Protein AF-A0A7X1LKX5-F1 (afdb_monomer_lite)

Sequence (195 aa):
MRNLFFDNVPLLGLILGLLFGLALYYAGATNRVVISKMLKLQDLTLMKIIVFAIGFSMSLLYLSVALNIIPLDHFSIKPMNFGVILGSAILALGFGMIGLCPGTAVASFGAGYLKSIYVILGGLIGAFLFTLAYPVLNSIGLFKNVIGGKTTLLFLSEKYNFLFHGTPWIGVFIGIVLIAISLAIPYSLSRDEKK

Foldseek 3Di:
DPVVVVVPVVVVVVVVLVVVLVVCVVLVLLDLVQLLCCLVLFFCSSVLVVLLVVLVVLLVVLVCLVVVVDPCVPDDQAWDFLCVVVVVVVQVVVCNVRVDHLSSLVSNVVVVNVVSVVVNVVVVVVVVVCVVCVVVCVVVVRRVRPPQTREDADDRDPPHDYPDPDDSVVSNVVSVVSNVVSVVDDRGDDPDDPD

pLDDT: mean 75.76, std 15.43, range [35.97, 93.56]

Secondary structure (DSSP, 8-state):
--HHHHTTHHHHHHHHHHHHHHHHHHTTTT-HHHHHHHHTTS--HHHHHHHHHHHHHHHHHHHHHHTT-S-GGG--PPP-BHHHHHHHHHHHHHHHHHS--HHHHHHHHHTT-GGGHHHHHHHHHHHHHHHHHHHHHHHTTTTSBSS-SS-BSS-S-TTS-BS----HHHHHHHHHHHHHHHHHS-S--------

Radius of gyration: 19.72 Å; chains: 1; bounding box: 48×42×52 Å

Structure (mmCIF, N/CA/C/O backbone):
data_AF-A0A7X1LKX5-F1
#
_entry.id   AF-A0A7X1LKX5-F1
#
loop_
_atom_site.group_PDB
_atom_site.id
_atom_site.type_symbol
_atom_site.label_atom_id
_atom_site.label_alt_id
_atom_site.label_comp_id
_atom_site.label_asym_id
_atom_site.label_entity_id
_atom_site.label_seq_id
_atom_site.pdbx_PDB_ins_code
_atom_site.Cartn_x
_atom_site.Cartn_y
_atom_site.Cartn_z
_atom_site.occupancy
_atom_site.B_iso_or_equiv
_atom_site.auth_seq_id
_atom_site.auth_comp_id
_atom_site.auth_asym_id
_atom_site.auth_atom_id
_atom_site.pdbx_PDB_model_num
ATOM 1 N N . MET A 1 1 ? -2.524 24.398 -24.347 1.00 46.94 1 MET A N 1
ATOM 2 C CA . MET A 1 1 ? -3.215 24.063 -23.079 1.00 46.94 1 MET A CA 1
ATOM 3 C C . MET A 1 1 ? -2.771 22.747 -22.422 1.00 46.94 1 MET A C 1
ATOM 5 O O . MET A 1 1 ? -3.146 22.529 -21.284 1.00 46.94 1 MET A O 1
ATOM 9 N N . ARG A 1 2 ? -1.968 21.882 -23.071 1.00 52.59 2 ARG A N 1
ATOM 10 C CA . ARG A 1 2 ? -1.501 20.608 -22.484 1.00 52.59 2 ARG A CA 1
ATOM 11 C C . ARG A 1 2 ? -0.215 20.734 -21.646 1.00 52.59 2 ARG A C 1
ATOM 13 O O . ARG A 1 2 ? -0.005 19.915 -20.774 1.00 52.59 2 ARG A O 1
ATOM 20 N N . ASN A 1 3 ? 0.593 21.777 -21.855 1.00 48.81 3 ASN A N 1
ATOM 21 C CA . ASN A 1 3 ? 1.934 21.875 -21.255 1.00 48.81 3 ASN A CA 1
ATOM 22 C C . ASN A 1 3 ? 1.934 22.412 -19.806 1.00 48.81 3 ASN A C 1
ATOM 24 O O . ASN A 1 3 ? 2.622 21.855 -18.966 1.00 48.81 3 ASN A O 1
ATOM 28 N N . LEU A 1 4 ? 1.042 23.349 -19.451 1.00 55.91 4 LEU A N 1
ATOM 29 C CA . LEU A 1 4 ? 0.974 23.931 -18.094 1.00 55.91 4 LEU A CA 1
ATOM 30 C C . LEU A 1 4 ? 0.641 22.927 -16.968 1.00 55.91 4 LEU A C 1
ATOM 32 O O . LEU A 1 4 ? 0.994 23.154 -15.812 1.00 55.91 4 LEU A O 1
ATOM 36 N N . PHE A 1 5 ? -0.043 21.821 -17.287 1.00 57.22 5 PHE A N 1
ATOM 37 C CA . PHE A 1 5 ? -0.402 20.783 -16.312 1.00 57.22 5 PHE A CA 1
ATOM 38 C C . PHE A 1 5 ? 0.754 19.811 -16.034 1.00 57.22 5 PHE A C 1
ATOM 40 O O . PHE A 1 5 ? 0.881 19.309 -14.920 1.00 57.22 5 PHE A O 1
ATOM 47 N N . PHE A 1 6 ? 1.619 19.573 -17.026 1.00 58.31 6 PHE A N 1
ATOM 48 C CA . PHE A 1 6 ? 2.785 18.699 -16.876 1.00 58.31 6 PHE A CA 1
ATOM 49 C C . PHE A 1 6 ? 4.003 19.430 -16.309 1.00 58.31 6 PHE A C 1
ATOM 51 O O . PHE A 1 6 ? 4.834 18.779 -15.689 1.00 58.31 6 PHE A O 1
ATOM 58 N N . ASP A 1 7 ? 4.082 20.758 -16.421 1.00 61.91 7 ASP A N 1
ATOM 59 C CA . ASP A 1 7 ? 5.192 21.538 -15.851 1.00 61.91 7 ASP A CA 1
ATOM 60 C C . ASP A 1 7 ? 5.182 21.546 -14.303 1.00 61.91 7 ASP A C 1
ATOM 62 O O . ASP A 1 7 ? 6.207 21.778 -13.667 1.00 61.91 7 ASP A O 1
ATOM 66 N N . ASN A 1 8 ? 4.043 21.210 -13.677 1.00 64.94 8 ASN A N 1
ATOM 67 C CA . ASN A 1 8 ? 3.858 21.141 -12.221 1.00 64.94 8 ASN A CA 1
ATOM 68 C C . ASN A 1 8 ? 3.669 19.700 -11.703 1.00 64.94 8 ASN A C 1
ATOM 70 O O . ASN A 1 8 ? 2.881 19.462 -10.783 1.00 64.94 8 ASN A O 1
ATOM 74 N N . VAL A 1 9 ? 4.405 18.730 -12.261 1.00 70.75 9 VAL A N 1
ATOM 75 C CA . VAL A 1 9 ? 4.438 17.324 -11.795 1.00 70.75 9 VAL A CA 1
ATOM 76 C C . VAL A 1 9 ? 4.434 17.145 -10.263 1.00 70.75 9 VAL A C 1
ATOM 78 O O . VAL A 1 9 ? 3.658 16.314 -9.781 1.00 70.75 9 VAL A O 1
ATOM 81 N N . PRO A 1 10 ? 5.234 17.890 -9.464 1.00 77.00 10 PRO A N 1
ATOM 82 C CA . PRO A 1 10 ? 5.229 17.721 -8.008 1.00 77.00 10 PRO A CA 1
ATOM 83 C C . PRO A 1 10 ? 3.926 18.190 -7.345 1.00 77.00 10 PRO A C 1
ATOM 85 O O . PRO A 1 10 ? 3.452 17.543 -6.411 1.00 77.00 10 PRO A O 1
ATOM 88 N N . LEU A 1 11 ? 3.309 19.267 -7.842 1.00 83.62 11 LEU A N 1
ATOM 89 C CA . LEU A 1 11 ? 2.031 19.760 -7.323 1.00 83.62 11 LEU A CA 1
ATOM 90 C C . LEU A 1 11 ? 0.909 18.763 -7.625 1.00 83.62 11 LEU A C 1
ATOM 92 O O . LEU A 1 11 ? 0.076 18.465 -6.770 1.00 83.62 11 LEU A O 1
ATOM 96 N N . LEU A 1 12 ? 0.927 18.201 -8.833 1.00 83.56 12 LEU A N 1
ATOM 97 C CA . LEU A 1 12 ? -0.047 17.208 -9.251 1.00 83.56 12 LEU A CA 1
ATOM 98 C C . LEU A 1 12 ? 0.080 15.918 -8.427 1.00 83.56 12 LEU A C 1
ATOM 100 O O . LEU A 1 12 ? -0.924 15.388 -7.953 1.00 83.56 12 LEU A O 1
ATOM 104 N N . GLY A 1 13 ? 1.310 15.463 -8.171 1.00 85.38 13 GLY A N 1
ATOM 105 C CA . GLY A 1 13 ? 1.576 14.329 -7.284 1.00 85.38 13 GLY A CA 1
ATOM 106 C C . GLY A 1 13 ? 1.062 14.552 -5.858 1.00 85.38 13 GLY A C 1
ATOM 107 O O . GLY A 1 13 ? 0.469 13.643 -5.276 1.00 85.38 13 GLY A O 1
ATOM 108 N N . LEU A 1 14 ? 1.217 15.765 -5.317 1.00 87.00 14 LEU A N 1
ATOM 109 C CA . LEU A 1 14 ? 0.698 16.119 -3.993 1.00 87.00 14 LEU A CA 1
ATOM 110 C C . LEU A 1 14 ? -0.837 16.070 -3.952 1.00 87.00 14 LEU A C 1
ATOM 112 O O . LEU A 1 14 ? -1.407 15.483 -3.034 1.00 87.00 14 LEU A O 1
ATOM 116 N N . ILE A 1 15 ? -1.504 16.640 -4.961 1.00 90.88 15 ILE A N 1
ATOM 117 C CA . ILE A 1 15 ? -2.972 16.664 -5.051 1.00 90.88 15 ILE A CA 1
ATOM 118 C C . ILE A 1 15 ? -3.532 15.244 -5.188 1.00 90.88 15 ILE A C 1
ATOM 120 O O . ILE A 1 15 ? -4.443 14.872 -4.447 1.00 90.88 15 ILE A O 1
ATOM 124 N N . LEU A 1 16 ? -2.976 14.423 -6.087 1.00 89.06 16 LEU A N 1
ATOM 125 C CA . LEU A 1 16 ? -3.405 13.029 -6.243 1.00 89.06 16 LEU A CA 1
ATOM 126 C C . LEU A 1 16 ? -3.131 12.198 -4.986 1.00 89.06 16 LEU A C 1
ATOM 128 O O . LEU A 1 16 ? -3.978 11.395 -4.596 1.00 89.06 16 LEU A O 1
ATOM 132 N N . GLY A 1 17 ? -1.985 12.400 -4.332 1.00 88.69 17 GLY A N 1
ATOM 133 C CA . GLY A 1 17 ? -1.659 11.735 -3.071 1.00 88.69 17 GLY A CA 1
ATOM 134 C C . GLY A 1 17 ? -2.640 12.091 -1.953 1.00 88.69 17 GLY A C 1
ATOM 1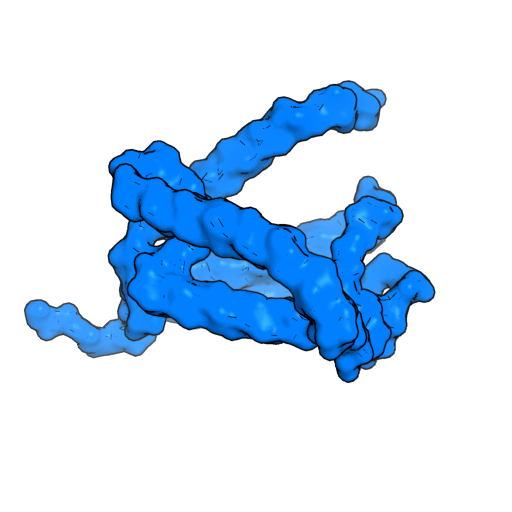35 O O . GLY A 1 17 ? -3.096 11.203 -1.233 1.00 88.69 17 GLY A O 1
ATOM 136 N N . LEU A 1 18 ? -3.022 13.367 -1.845 1.00 90.31 18 LEU A N 1
ATOM 137 C CA . LEU A 1 18 ? -4.013 13.836 -0.875 1.00 90.31 18 LEU A CA 1
ATOM 138 C C . LEU A 1 18 ? -5.393 13.235 -1.159 1.00 90.31 18 LEU A C 1
ATOM 140 O O . LEU A 1 18 ? -6.013 12.684 -0.249 1.00 90.31 18 LEU A O 1
ATOM 144 N N . LEU A 1 19 ? -5.851 13.277 -2.414 1.00 91.38 19 LEU A N 1
ATOM 145 C CA . LEU A 1 19 ? -7.125 12.675 -2.819 1.00 91.38 19 LEU A CA 1
ATOM 146 C C . LEU A 1 19 ? -7.152 11.166 -2.552 1.00 91.38 19 LEU A C 1
ATOM 148 O O . LEU A 1 19 ? -8.143 10.651 -2.034 1.00 91.38 19 LEU A O 1
ATOM 152 N N . PHE A 1 20 ? -6.057 10.462 -2.842 1.00 90.19 20 PHE A N 1
ATOM 153 C CA . PHE A 1 20 ? -5.932 9.036 -2.556 1.00 90.19 20 PHE A CA 1
ATOM 154 C C . PHE A 1 20 ? -5.956 8.748 -1.048 1.00 90.19 20 PHE A C 1
ATOM 156 O O . PHE A 1 20 ? -6.684 7.862 -0.602 1.00 90.19 20 PHE A O 1
ATOM 163 N N . GLY A 1 21 ? -5.223 9.521 -0.242 1.00 89.44 21 GLY A N 1
ATOM 164 C CA . GLY A 1 21 ? -5.237 9.395 1.217 1.00 89.44 21 GLY A CA 1
ATOM 165 C C . GLY A 1 21 ? -6.618 9.657 1.825 1.00 89.44 21 GLY A C 1
ATOM 166 O O . GLY A 1 21 ? -7.057 8.913 2.703 1.00 89.44 21 GLY A O 1
ATOM 167 N N . LEU A 1 22 ? -7.337 10.658 1.314 1.00 91.50 22 LEU A N 1
ATOM 168 C CA . LEU A 1 22 ? -8.703 10.980 1.727 1.00 91.50 22 LEU A CA 1
ATOM 169 C C . LEU A 1 22 ? -9.681 9.861 1.341 1.00 91.50 22 LEU A C 1
ATOM 171 O O . LEU A 1 22 ? -10.493 9.450 2.169 1.00 91.50 22 LEU A O 1
ATOM 175 N N . ALA A 1 23 ? -9.552 9.295 0.139 1.00 90.88 23 ALA A N 1
ATOM 176 C CA . ALA A 1 23 ? -10.329 8.128 -0.272 1.00 90.88 23 ALA A CA 1
ATOM 177 C C . ALA A 1 23 ? -10.078 6.913 0.643 1.00 90.88 23 ALA A C 1
ATOM 179 O O . ALA A 1 23 ? -11.030 6.242 1.041 1.00 90.88 23 ALA A O 1
ATOM 180 N N . LEU A 1 24 ? -8.824 6.659 1.045 1.00 89.69 24 LEU A N 1
ATOM 181 C CA . LEU A 1 24 ? -8.491 5.594 2.003 1.00 89.69 24 LEU A CA 1
ATOM 182 C C . LEU A 1 24 ? -9.070 5.849 3.400 1.00 89.69 24 LEU A C 1
ATOM 184 O O . LEU A 1 24 ? -9.491 4.900 4.067 1.00 89.69 24 LEU A O 1
ATOM 188 N N . TYR A 1 25 ? -9.096 7.109 3.841 1.00 89.00 25 TYR A N 1
ATOM 189 C CA . TYR A 1 25 ? -9.716 7.498 5.105 1.00 89.00 25 TYR A CA 1
ATOM 190 C C . TYR A 1 25 ? -11.226 7.236 5.090 1.00 89.00 25 TYR A C 1
ATOM 192 O O . TYR A 1 25 ? -11.733 6.571 5.992 1.00 89.00 25 TYR A O 1
ATOM 200 N N . TYR A 1 26 ? -11.924 7.660 4.031 1.00 87.81 26 TYR A N 1
ATOM 201 C CA . TYR A 1 26 ? -13.359 7.404 3.867 1.00 87.81 26 TYR A CA 1
ATOM 202 C C . TYR A 1 26 ? -13.693 5.919 3.706 1.00 87.81 26 TYR A C 1
ATOM 204 O O . TYR A 1 26 ? -14.710 5.462 4.220 1.00 87.81 26 TYR A O 1
ATOM 212 N N . ALA A 1 27 ? -12.830 5.145 3.046 1.00 86.31 27 ALA A N 1
ATOM 213 C CA . ALA A 1 27 ? -12.995 3.699 2.927 1.00 86.31 27 ALA A CA 1
ATOM 214 C C . ALA A 1 27 ? -12.768 2.943 4.255 1.00 86.31 27 ALA A C 1
ATOM 216 O O . ALA A 1 27 ? -12.981 1.733 4.308 1.00 86.31 27 ALA A O 1
ATOM 217 N N . GLY A 1 28 ? -12.301 3.611 5.319 1.00 84.19 28 GLY A N 1
ATOM 218 C CA . GLY A 1 28 ? -11.997 2.981 6.610 1.00 84.19 28 GLY A CA 1
ATOM 219 C C . GLY A 1 28 ? -10.704 2.154 6.620 1.00 84.19 28 GLY A C 1
ATOM 220 O O . GLY A 1 28 ? -10.393 1.504 7.619 1.00 84.19 28 GLY A O 1
ATOM 221 N N . ALA A 1 29 ? -9.909 2.213 5.544 1.00 85.75 29 ALA A N 1
ATOM 222 C CA . ALA A 1 29 ? -8.648 1.479 5.395 1.00 85.75 29 ALA A CA 1
ATOM 223 C C . ALA A 1 29 ? -7.513 2.025 6.288 1.00 85.75 29 ALA A C 1
ATOM 225 O O . ALA A 1 29 ? -6.410 1.483 6.313 1.00 85.75 29 ALA A O 1
ATOM 226 N N . THR A 1 30 ? -7.754 3.112 7.021 1.00 84.06 30 THR A N 1
ATOM 227 C CA . THR A 1 30 ? -6.799 3.713 7.964 1.00 84.06 30 THR A CA 1
ATOM 228 C C . THR A 1 30 ? -6.792 3.026 9.329 1.00 84.06 30 THR A C 1
ATOM 230 O O . THR A 1 30 ? -5.840 3.207 10.094 1.00 84.06 30 THR A O 1
ATOM 233 N N . ASN A 1 31 ? -7.809 2.214 9.639 1.00 84.25 31 ASN A N 1
ATOM 234 C CA . ASN A 1 31 ? -7.937 1.516 10.914 1.00 84.25 31 ASN A CA 1
ATOM 235 C C . ASN A 1 31 ? -7.573 0.025 10.783 1.00 84.25 31 ASN A C 1
ATOM 237 O O . ASN A 1 31 ? -8.230 -0.739 10.075 1.00 84.25 31 ASN A O 1
ATOM 241 N N . ARG A 1 32 ? -6.571 -0.416 11.557 1.00 83.44 32 ARG A N 1
ATOM 242 C CA . ARG A 1 32 ? -6.142 -1.826 11.632 1.00 83.44 32 ARG A CA 1
ATOM 243 C C . ARG A 1 32 ? -7.262 -2.790 12.002 1.00 83.44 32 ARG A C 1
ATOM 245 O O . ARG A 1 32 ? -7.263 -3.918 11.524 1.00 83.44 32 ARG A O 1
ATOM 252 N N . VAL A 1 33 ? -8.195 -2.377 12.858 1.00 84.69 33 VAL A N 1
ATOM 253 C CA . VAL A 1 33 ? -9.293 -3.241 13.315 1.00 84.69 33 VAL A CA 1
ATOM 254 C C . VAL A 1 33 ? -10.231 -3.566 12.155 1.00 84.69 33 VAL A C 1
ATOM 256 O O . VAL A 1 33 ? -10.638 -4.714 12.015 1.00 84.69 33 VAL A O 1
ATOM 259 N N . VAL A 1 34 ? -10.524 -2.587 11.294 1.00 84.50 34 VAL A N 1
ATOM 260 C CA . VAL A 1 34 ? -11.367 -2.779 10.101 1.00 84.50 34 VAL A CA 1
ATOM 261 C C . VAL A 1 34 ? -10.692 -3.746 9.130 1.00 84.50 34 VAL A C 1
ATOM 263 O O . VAL A 1 34 ? -11.315 -4.702 8.676 1.00 84.50 34 VAL A O 1
ATOM 266 N N . ILE A 1 35 ? -9.391 -3.565 8.887 1.00 86.31 35 ILE A N 1
ATOM 267 C CA . ILE A 1 35 ? -8.618 -4.469 8.026 1.00 86.31 35 ILE A CA 1
ATOM 268 C C . ILE A 1 35 ? -8.565 -5.880 8.638 1.00 86.31 35 ILE A C 1
ATOM 270 O O . ILE A 1 35 ? -8.828 -6.858 7.948 1.00 86.31 35 ILE A O 1
ATOM 274 N N . SER A 1 36 ? -8.316 -6.019 9.942 1.00 85.75 36 SER A N 1
ATOM 275 C CA . SER A 1 36 ? -8.295 -7.331 10.603 1.00 85.75 36 SER A CA 1
ATOM 276 C C . SER A 1 36 ? -9.654 -8.043 10.546 1.00 85.75 36 SER A C 1
ATOM 278 O O . SER A 1 36 ? -9.698 -9.246 10.293 1.00 85.75 36 SER A O 1
ATOM 280 N N . LYS A 1 37 ? -10.767 -7.312 10.702 1.00 85.19 37 LYS A N 1
ATOM 281 C CA . LYS A 1 37 ? -12.127 -7.850 10.519 1.00 85.19 37 LYS A CA 1
ATOM 282 C C . LYS A 1 37 ? -12.369 -8.327 9.087 1.00 85.19 37 LYS A C 1
ATOM 284 O O . LYS A 1 37 ? -12.999 -9.365 8.898 1.00 85.19 37 LYS A O 1
ATOM 289 N N . MET A 1 38 ? -11.824 -7.622 8.098 1.00 85.94 38 MET A N 1
ATOM 290 C CA . MET A 1 38 ? -11.858 -8.047 6.698 1.00 85.94 38 MET A CA 1
ATOM 291 C C . MET A 1 38 ? -11.028 -9.319 6.467 1.00 85.94 38 MET A C 1
ATOM 293 O O . MET A 1 38 ? -11.524 -10.249 5.835 1.00 85.94 38 MET A O 1
ATOM 297 N N . LEU A 1 39 ? -9.822 -9.428 7.040 1.00 85.69 39 LEU A N 1
ATOM 298 C CA . LEU A 1 39 ? -8.998 -10.646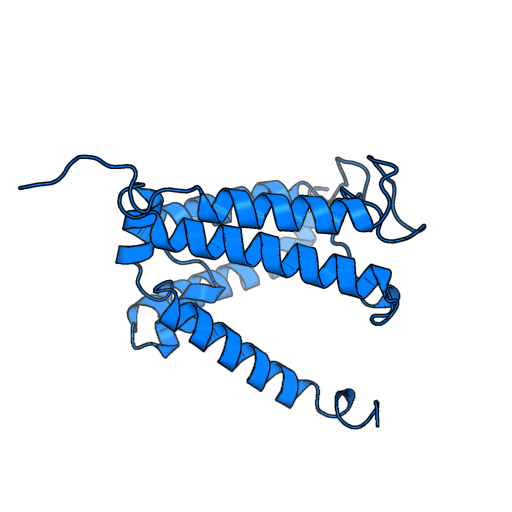 6.945 1.00 85.69 39 LEU A CA 1
ATOM 299 C C . LEU A 1 39 ? -9.630 -11.856 7.647 1.00 85.69 39 LEU A C 1
ATOM 301 O O . LEU A 1 39 ? -9.391 -12.987 7.237 1.00 85.69 39 LEU A O 1
ATOM 305 N N . LYS A 1 40 ? -10.436 -11.627 8.688 1.00 85.50 40 LYS A N 1
ATOM 306 C CA . LYS A 1 40 ? -11.230 -12.661 9.371 1.00 85.50 40 LYS A CA 1
ATOM 307 C C . LYS A 1 40 ? -12.573 -12.953 8.685 1.00 85.50 40 LYS A C 1
ATOM 309 O O . LYS A 1 40 ? -13.355 -13.731 9.218 1.00 85.50 40 LYS A O 1
ATOM 314 N N . LEU A 1 41 ? -12.857 -12.320 7.541 1.00 84.81 41 LEU A N 1
ATOM 315 C CA . LEU A 1 41 ? -14.121 -12.415 6.796 1.00 84.81 41 LEU A CA 1
ATOM 316 C C . LEU A 1 41 ? -15.371 -12.009 7.615 1.00 84.81 41 LEU A C 1
ATOM 318 O O . LEU A 1 41 ? -16.498 -12.375 7.277 1.00 84.81 41 LEU A O 1
ATOM 322 N N . GLN A 1 42 ? -15.191 -11.217 8.677 1.00 82.44 42 GLN A N 1
ATOM 323 C CA . GLN A 1 42 ? -16.284 -10.712 9.516 1.00 82.44 42 GLN A CA 1
ATOM 324 C C . GL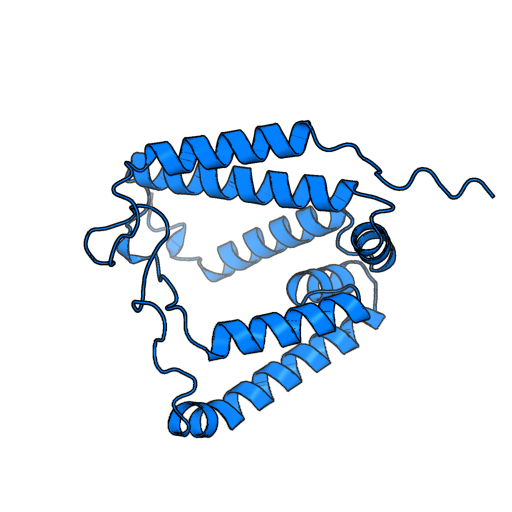N A 1 42 ? -16.977 -9.504 8.878 1.00 82.44 42 GLN A C 1
ATOM 326 O O . GLN A 1 42 ? -18.205 -9.424 8.878 1.00 82.44 42 GLN A O 1
ATOM 331 N N . ASP A 1 43 ? -16.194 -8.588 8.306 1.00 83.44 43 ASP A N 1
ATOM 332 C CA . ASP A 1 43 ? -16.685 -7.390 7.619 1.00 83.44 43 ASP A CA 1
ATOM 333 C C . ASP A 1 43 ? -16.064 -7.306 6.222 1.00 83.44 43 ASP A C 1
ATOM 335 O O . ASP A 1 43 ? -14.864 -7.070 6.062 1.00 83.44 43 ASP A O 1
ATOM 339 N N . LEU A 1 44 ? -16.884 -7.531 5.197 1.00 84.56 44 LEU A N 1
ATOM 340 C CA . LEU A 1 44 ? -16.453 -7.555 3.800 1.00 84.56 44 LEU A CA 1
ATOM 341 C C . LEU A 1 44 ? -16.615 -6.199 3.108 1.00 84.56 44 LEU A C 1
ATOM 343 O O . LEU A 1 44 ? -16.320 -6.084 1.915 1.00 84.56 44 LEU A O 1
ATOM 347 N N . THR A 1 45 ? -17.032 -5.160 3.834 1.00 85.56 45 THR A N 1
ATOM 348 C CA . THR A 1 45 ? -17.237 -3.817 3.277 1.00 85.56 45 THR A CA 1
ATOM 349 C C . THR A 1 45 ? -15.967 -3.300 2.606 1.00 85.56 45 THR A C 1
ATOM 3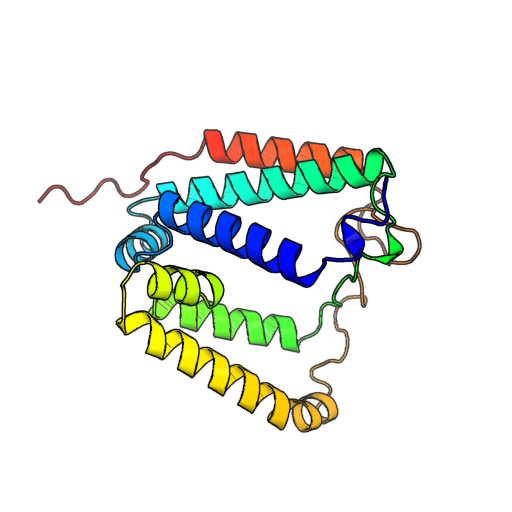51 O O . THR A 1 45 ? -16.003 -2.854 1.458 1.00 85.56 45 THR A O 1
ATOM 354 N N . LEU A 1 46 ? -14.816 -3.441 3.272 1.00 85.69 46 LEU A N 1
ATOM 355 C CA . LEU A 1 46 ? -13.533 -3.006 2.722 1.00 85.69 46 LEU A CA 1
ATOM 356 C C . LEU A 1 46 ? -13.129 -3.823 1.482 1.00 85.69 46 LEU A C 1
ATOM 358 O O . LEU A 1 46 ? -12.654 -3.260 0.497 1.00 85.69 46 LEU A O 1
ATOM 362 N N . MET A 1 47 ? -13.368 -5.138 1.497 1.00 86.81 47 MET A N 1
ATOM 363 C CA . MET A 1 47 ? -13.097 -6.014 0.352 1.00 86.81 47 MET A CA 1
ATOM 364 C C . MET A 1 47 ? -13.919 -5.601 -0.872 1.00 86.81 47 MET A C 1
ATOM 366 O O . MET A 1 47 ? -13.376 -5.488 -1.970 1.00 86.81 47 MET A O 1
ATOM 370 N N . LYS A 1 48 ? -15.209 -5.312 -0.672 1.00 86.62 48 LYS A N 1
ATOM 371 C CA . LYS A 1 48 ? -16.123 -4.845 -1.719 1.00 86.62 48 LYS A CA 1
ATOM 372 C C . LYS A 1 48 ? -15.621 -3.557 -2.374 1.00 86.62 48 LYS A C 1
ATOM 374 O O . LYS A 1 48 ? -15.558 -3.480 -3.603 1.00 86.62 48 LYS A O 1
ATOM 379 N N . ILE A 1 49 ? -15.194 -2.587 -1.562 1.00 89.50 49 ILE A N 1
ATOM 380 C CA . ILE A 1 49 ? -14.638 -1.313 -2.042 1.00 89.50 49 ILE A CA 1
ATOM 381 C C . ILE A 1 49 ? -13.363 -1.545 -2.863 1.00 89.50 49 ILE A C 1
ATOM 383 O O . ILE A 1 49 ? -13.233 -0.982 -3.947 1.00 89.50 49 ILE A O 1
ATOM 387 N N . ILE A 1 50 ? -12.445 -2.396 -2.392 1.00 89.75 50 ILE A N 1
ATOM 388 C CA . ILE A 1 50 ? -11.191 -2.687 -3.106 1.00 89.75 50 ILE A CA 1
ATOM 389 C C . ILE A 1 50 ? -11.472 -3.354 -4.462 1.00 89.75 50 ILE A C 1
ATOM 391 O O . ILE A 1 50 ? -10.917 -2.924 -5.471 1.00 89.75 50 ILE A O 1
ATOM 395 N N . VAL A 1 51 ? -12.361 -4.353 -4.520 1.00 88.56 51 VAL A N 1
ATOM 396 C CA . VAL A 1 51 ? -12.724 -5.026 -5.785 1.00 88.56 51 VAL A CA 1
ATOM 397 C C . VAL A 1 51 ? -13.396 -4.052 -6.758 1.00 88.56 51 VAL A C 1
ATOM 399 O O . VAL A 1 51 ? -13.072 -4.053 -7.947 1.00 88.56 51 VAL A O 1
ATOM 402 N N . PHE A 1 52 ? -14.278 -3.179 -6.260 1.00 90.50 52 PHE A N 1
ATOM 403 C CA . PHE A 1 52 ? -14.901 -2.132 -7.073 1.00 90.50 52 PHE A CA 1
ATOM 404 C C . PHE A 1 52 ? -13.858 -1.161 -7.633 1.00 90.50 52 PHE A C 1
ATOM 406 O O . PHE A 1 52 ? -13.863 -0.876 -8.829 1.00 90.50 52 PHE A O 1
ATOM 413 N N . ALA A 1 53 ? -12.938 -0.690 -6.788 1.00 89.50 53 ALA A N 1
ATOM 414 C CA . ALA A 1 53 ? -11.879 0.227 -7.188 1.00 89.50 53 ALA A CA 1
ATOM 415 C C . ALA A 1 53 ? -10.972 -0.394 -8.261 1.00 89.50 53 ALA A C 1
ATOM 417 O O . ALA A 1 53 ? -10.673 0.268 -9.251 1.00 89.50 53 ALA A O 1
ATOM 418 N N . ILE A 1 54 ? -10.600 -1.672 -8.119 1.00 89.00 54 ILE A N 1
ATOM 419 C CA . ILE A 1 54 ? -9.809 -2.396 -9.126 1.00 89.00 54 ILE A CA 1
ATOM 420 C C . ILE A 1 54 ? -10.567 -2.466 -10.458 1.00 89.00 54 ILE A C 1
ATOM 422 O O . ILE A 1 54 ? -10.012 -2.094 -11.492 1.00 89.00 54 ILE A O 1
ATOM 426 N N . GLY A 1 55 ? -11.837 -2.886 -10.448 1.00 87.00 55 GLY A N 1
ATOM 427 C CA . GLY A 1 55 ? -12.655 -2.960 -11.665 1.00 87.00 55 GLY A CA 1
ATOM 428 C C . GLY A 1 55 ? -12.854 -1.595 -12.335 1.00 87.00 55 GLY A C 1
ATOM 429 O O . GLY A 1 55 ? -12.754 -1.480 -13.560 1.00 87.00 55 GLY A O 1
ATOM 430 N N . PHE A 1 56 ? -13.050 -0.542 -11.538 1.00 90.31 56 PHE A N 1
ATOM 431 C CA . PHE A 1 56 ? -13.164 0.836 -12.014 1.00 90.31 56 PHE A CA 1
ATOM 432 C C . PHE A 1 56 ? -11.860 1.336 -12.645 1.00 90.31 56 PHE A C 1
ATOM 434 O O . PHE A 1 56 ? -11.874 1.825 -13.776 1.00 90.31 56 PHE A O 1
ATOM 441 N N . SER A 1 57 ? -10.722 1.153 -11.968 1.00 87.75 57 SER A N 1
ATOM 442 C CA . SER A 1 57 ? -9.407 1.524 -12.498 1.00 87.75 57 SER A CA 1
ATOM 443 C C . SER A 1 57 ? -9.071 0.768 -13.782 1.00 87.75 57 SER A C 1
ATOM 445 O O . SER A 1 57 ? -8.586 1.384 -14.729 1.00 87.75 57 SER A O 1
ATOM 447 N N . MET A 1 58 ? -9.366 -0.536 -13.854 1.00 83.06 58 MET A N 1
ATOM 448 C CA . MET A 1 58 ? -9.171 -1.319 -15.078 1.00 83.06 58 MET A CA 1
ATOM 449 C C . MET A 1 58 ? -10.040 -0.786 -16.221 1.00 83.06 58 MET A C 1
ATOM 451 O O . MET A 1 58 ? -9.516 -0.505 -17.296 1.00 83.06 58 MET A O 1
ATOM 455 N N . SER A 1 59 ? -11.338 -0.574 -15.984 1.00 84.88 59 SER A N 1
ATOM 456 C CA . SER A 1 59 ? -12.264 -0.063 -17.006 1.00 84.88 59 SER A CA 1
ATOM 457 C C . SER A 1 59 ? -11.807 1.288 -17.560 1.00 84.88 59 SER A C 1
ATOM 459 O O . SER A 1 59 ? -11.757 1.478 -18.775 1.00 84.88 59 SER A O 1
ATOM 461 N N . LEU A 1 60 ? -11.414 2.210 -16.676 1.00 84.88 60 LEU A N 1
ATOM 462 C CA . LEU A 1 60 ? -10.974 3.553 -17.052 1.00 84.88 60 LEU A CA 1
ATOM 463 C C . LEU A 1 60 ? -9.639 3.540 -17.814 1.00 84.88 60 LEU A C 1
ATOM 465 O O . LEU A 1 60 ? -9.467 4.290 -18.777 1.00 84.88 60 LEU A O 1
ATOM 469 N N . LEU A 1 61 ? -8.706 2.668 -17.417 1.00 81.44 61 LEU A N 1
ATOM 470 C CA . LEU A 1 61 ? -7.415 2.500 -18.084 1.00 81.44 61 LEU A CA 1
ATOM 471 C C . LEU A 1 61 ? -7.604 1.971 -19.509 1.00 81.44 61 LEU A C 1
ATOM 473 O O . LEU A 1 61 ? -7.114 2.591 -20.451 1.00 81.44 61 LEU A O 1
ATOM 477 N N . TYR A 1 62 ? -8.360 0.883 -19.692 1.00 76.75 62 TYR A N 1
ATOM 478 C CA . TYR A 1 62 ? -8.611 0.325 -21.027 1.00 76.75 62 TYR A CA 1
ATOM 479 C C . TYR A 1 62 ? -9.433 1.265 -21.918 1.00 76.75 62 TYR A C 1
ATOM 481 O O . TYR A 1 62 ? -9.176 1.335 -23.119 1.00 76.75 62 TYR A O 1
ATOM 489 N N . LEU A 1 63 ? -10.359 2.042 -21.346 1.00 80.19 63 LEU A N 1
ATOM 490 C CA . LEU A 1 63 ? -11.078 3.082 -22.085 1.00 80.19 63 LEU A CA 1
ATOM 491 C C . LEU A 1 63 ? -10.130 4.194 -22.561 1.00 80.19 63 LEU A C 1
ATOM 493 O O . LEU A 1 63 ? -10.218 4.640 -23.703 1.00 80.19 63 LEU A O 1
ATOM 497 N N . SER A 1 64 ? -9.180 4.600 -21.716 1.00 77.31 64 SER A N 1
ATOM 498 C CA . SER A 1 64 ? -8.175 5.614 -22.067 1.00 77.31 64 SER A CA 1
ATOM 499 C C . SER A 1 64 ? -7.229 5.138 -23.174 1.00 77.31 64 SER A C 1
ATOM 501 O O . SER A 1 64 ? -6.829 5.935 -24.025 1.00 77.31 64 SER A O 1
ATOM 503 N N . VAL A 1 65 ? -6.909 3.838 -23.187 1.00 74.06 65 VAL A N 1
ATOM 504 C CA . VAL A 1 65 ? -6.150 3.185 -24.264 1.00 74.06 65 VAL A CA 1
ATOM 505 C C . VAL A 1 65 ? -6.974 3.124 -25.554 1.00 74.06 65 VAL A C 1
ATOM 507 O O . VAL A 1 65 ? -6.463 3.480 -26.612 1.00 74.06 65 VAL A O 1
ATOM 510 N N . ALA A 1 66 ? -8.257 2.753 -25.484 1.00 70.75 66 ALA A N 1
ATOM 511 C CA . ALA A 1 66 ? -9.142 2.695 -26.652 1.00 70.75 66 ALA A CA 1
ATOM 512 C C . ALA A 1 66 ? -9.335 4.067 -27.326 1.00 70.75 66 ALA A C 1
ATOM 514 O O . ALA A 1 66 ? -9.429 4.148 -28.550 1.00 70.75 66 ALA A O 1
ATOM 515 N N . LEU A 1 67 ? -9.350 5.148 -26.541 1.00 74.56 67 LEU A N 1
ATOM 516 C CA . LEU A 1 67 ? -9.499 6.519 -27.038 1.00 74.56 67 LEU A CA 1
ATOM 517 C C . LEU A 1 67 ? -8.165 7.171 -27.470 1.00 74.56 67 LEU A C 1
ATOM 519 O O . LEU A 1 67 ? -8.176 8.332 -27.871 1.00 74.56 67 LEU A O 1
ATOM 523 N N . ASN A 1 68 ? -7.024 6.462 -27.406 1.00 68.00 68 ASN A N 1
ATOM 524 C CA . ASN A 1 68 ? -5.681 6.977 -27.744 1.00 68.00 68 ASN A CA 1
ATOM 525 C C . ASN A 1 68 ? -5.285 8.282 -27.007 1.00 68.00 68 ASN A C 1
ATOM 527 O O . ASN A 1 68 ? -4.468 9.066 -27.490 1.00 68.00 68 ASN A O 1
ATOM 531 N N . ILE A 1 69 ? -5.850 8.533 -25.820 1.00 61.28 69 ILE A N 1
ATOM 532 C CA . ILE A 1 69 ? -5.624 9.780 -25.062 1.00 61.28 69 ILE A CA 1
ATOM 533 C C . ILE A 1 69 ? -4.274 9.744 -24.322 1.00 61.28 69 ILE A C 1
ATOM 535 O O . ILE A 1 69 ? -3.657 10.788 -24.103 1.00 61.28 69 ILE A O 1
ATOM 539 N N . ILE A 1 70 ? -3.801 8.549 -23.949 1.00 61.50 70 ILE A N 1
ATOM 540 C CA . ILE A 1 70 ? -2.562 8.342 -23.189 1.00 61.50 70 ILE A CA 1
ATOM 541 C C . ILE A 1 70 ? -1.533 7.646 -24.090 1.00 61.50 70 ILE A C 1
ATOM 543 O O . ILE A 1 70 ? -1.787 6.515 -24.511 1.00 61.50 70 ILE A O 1
ATOM 547 N N . PRO A 1 71 ? -0.371 8.265 -24.376 1.00 58.19 71 PRO A N 1
ATOM 548 C CA . PRO A 1 71 ? 0.694 7.598 -25.112 1.00 58.19 71 PRO A CA 1
ATOM 549 C C . PRO A 1 71 ? 1.183 6.376 -24.326 1.00 58.19 71 PRO A C 1
ATOM 551 O O . PRO A 1 71 ? 1.630 6.479 -23.180 1.00 58.19 71 PRO A O 1
ATOM 554 N N . LEU A 1 72 ? 1.089 5.207 -24.963 1.00 57.12 72 LEU A N 1
ATOM 555 C CA . LEU A 1 72 ? 1.468 3.900 -24.411 1.00 57.12 72 LEU A CA 1
ATOM 556 C C . LEU A 1 72 ? 2.955 3.824 -24.021 1.00 57.12 72 LEU A C 1
ATOM 558 O O . LEU A 1 72 ? 3.346 2.945 -23.257 1.00 57.12 72 LEU A O 1
ATOM 562 N N . ASP A 1 73 ? 3.769 4.778 -24.474 1.00 51.94 73 ASP A N 1
ATOM 563 C CA . ASP A 1 73 ? 5.190 4.908 -24.140 1.00 51.94 73 ASP A CA 1
ATOM 564 C C . ASP A 1 73 ? 5.454 5.174 -22.649 1.00 51.94 73 ASP A C 1
ATOM 566 O O . ASP A 1 73 ? 6.527 4.845 -22.143 1.00 51.94 73 ASP A O 1
ATOM 570 N N . HIS A 1 74 ? 4.472 5.704 -21.912 1.00 57.22 74 HIS A N 1
ATOM 571 C CA . HIS A 1 74 ? 4.580 5.891 -20.460 1.00 57.22 74 HIS A CA 1
ATOM 572 C C . HIS A 1 74 ? 4.195 4.640 -19.651 1.00 57.22 74 HIS A C 1
ATOM 574 O O . HIS A 1 74 ? 4.385 4.614 -18.431 1.00 57.22 74 HIS A O 1
ATOM 580 N N . PHE A 1 75 ? 3.681 3.582 -20.291 1.00 58.16 75 PHE A N 1
ATOM 581 C CA . PHE A 1 75 ? 3.360 2.332 -19.604 1.00 58.16 75 PHE A CA 1
ATOM 582 C C . PHE A 1 75 ? 4.607 1.463 -19.431 1.00 58.16 75 PHE A C 1
ATOM 584 O O . PHE A 1 75 ? 5.024 0.713 -20.316 1.00 58.16 75 PHE A O 1
ATOM 591 N N . SER A 1 76 ? 5.190 1.523 -18.235 1.00 59.34 76 SER A N 1
ATOM 592 C CA . SER A 1 76 ? 6.287 0.638 -17.851 1.00 59.34 76 SER A CA 1
ATOM 593 C C . SER A 1 76 ? 5.742 -0.655 -17.239 1.00 59.34 76 SER A C 1
ATOM 595 O O . SER A 1 76 ? 5.414 -0.718 -16.053 1.00 59.34 76 SER A O 1
ATOM 597 N N . ILE A 1 77 ? 5.630 -1.703 -18.061 1.00 61.59 77 ILE A N 1
ATOM 598 C CA . ILE A 1 77 ? 5.252 -3.044 -17.597 1.00 61.59 77 ILE A CA 1
ATOM 599 C C . ILE A 1 77 ? 6.451 -3.678 -16.896 1.00 61.59 77 ILE A C 1
ATOM 601 O O . ILE A 1 77 ? 7.517 -3.883 -17.493 1.00 61.59 77 ILE A O 1
ATOM 605 N N . LYS A 1 78 ? 6.266 -3.999 -15.615 1.00 63.44 78 LYS A N 1
ATOM 606 C CA . LYS A 1 78 ? 7.298 -4.628 -14.795 1.00 63.44 78 LYS A CA 1
ATOM 607 C C . LYS A 1 78 ? 7.352 -6.135 -15.099 1.00 63.44 78 LYS A C 1
ATOM 609 O O . LYS A 1 78 ? 6.307 -6.780 -15.047 1.00 63.44 78 LYS A O 1
ATOM 614 N N . PRO A 1 79 ? 8.527 -6.696 -15.442 1.00 63.78 79 PRO A N 1
ATOM 615 C CA . PRO A 1 79 ? 8.652 -8.114 -15.770 1.00 63.78 79 PRO A CA 1
ATOM 616 C C . PRO A 1 79 ? 8.404 -8.993 -14.543 1.00 63.78 79 PRO A C 1
ATOM 618 O O . PRO A 1 79 ? 8.723 -8.615 -13.409 1.00 63.78 79 PRO A O 1
ATOM 621 N N . MET A 1 80 ? 7.850 -10.179 -14.787 1.00 66.06 80 MET A N 1
ATOM 622 C CA . MET A 1 80 ? 7.608 -11.160 -13.739 1.00 66.06 80 MET A CA 1
ATOM 623 C C . MET A 1 80 ? 8.888 -11.955 -13.459 1.00 66.06 80 MET A C 1
ATOM 625 O O . MET A 1 80 ? 9.360 -12.730 -14.288 1.00 66.06 80 MET A O 1
ATOM 629 N N . ASN A 1 81 ? 9.433 -11.762 -12.259 1.00 75.06 81 ASN A N 1
ATOM 630 C CA . ASN A 1 81 ? 10.677 -12.377 -11.799 1.00 75.06 81 ASN A CA 1
ATOM 631 C C . ASN A 1 81 ? 10.425 -13.192 -10.526 1.00 75.06 81 ASN A C 1
ATOM 633 O O . ASN A 1 81 ? 9.506 -12.876 -9.767 1.00 75.06 81 ASN A O 1
ATOM 637 N N . PHE A 1 82 ? 11.283 -14.171 -10.223 1.00 75.19 82 PHE A N 1
ATOM 638 C CA . PHE A 1 82 ? 11.192 -14.926 -8.964 1.00 75.19 82 PHE A CA 1
ATOM 639 C C . PHE A 1 82 ? 11.245 -14.030 -7.722 1.00 75.19 82 PHE A C 1
ATOM 641 O O . PHE A 1 82 ? 10.521 -14.274 -6.757 1.00 75.19 82 PHE A O 1
ATOM 648 N N . GLY A 1 83 ? 12.021 -12.942 -7.769 1.00 78.56 83 GLY A N 1
ATOM 649 C CA . GLY A 1 83 ? 12.033 -11.935 -6.705 1.00 78.56 83 GLY A CA 1
ATOM 650 C C . GLY A 1 83 ? 10.663 -11.294 -6.426 1.00 78.56 83 GLY A C 1
ATOM 651 O O . GLY A 1 83 ? 10.382 -10.952 -5.281 1.00 78.56 83 GLY A O 1
ATOM 652 N N . VAL A 1 84 ? 9.780 -11.170 -7.428 1.00 82.69 84 VAL A N 1
ATOM 653 C CA . VAL A 1 84 ? 8.418 -10.633 -7.237 1.00 82.69 84 VAL A CA 1
ATOM 654 C C . VAL A 1 84 ? 7.550 -11.632 -6.477 1.00 82.69 84 VAL A C 1
ATOM 656 O O . VAL A 1 84 ? 6.838 -11.239 -5.558 1.00 82.69 84 VAL A O 1
ATOM 659 N N . ILE A 1 85 ? 7.650 -12.922 -6.811 1.00 83.75 85 ILE A N 1
ATOM 660 C CA . ILE A 1 85 ? 6.904 -13.993 -6.136 1.00 83.75 85 ILE A CA 1
ATOM 661 C C . ILE A 1 85 ? 7.317 -14.053 -4.664 1.00 83.75 85 ILE A C 1
ATOM 663 O O . ILE A 1 85 ? 6.469 -13.929 -3.779 1.00 83.75 85 ILE A O 1
ATOM 667 N N . LEU A 1 86 ? 8.624 -14.142 -4.400 1.00 86.94 86 LEU A N 1
ATOM 668 C CA . LEU A 1 86 ? 9.153 -14.198 -3.038 1.00 86.94 86 LEU A CA 1
ATOM 669 C C . LEU A 1 86 ? 8.818 -12.925 -2.243 1.00 86.94 86 LEU A C 1
ATOM 671 O O . LEU A 1 86 ? 8.351 -13.005 -1.108 1.00 86.94 86 LEU A O 1
ATOM 675 N N . GLY A 1 87 ? 8.988 -11.749 -2.855 1.00 87.44 87 GLY A N 1
ATOM 676 C CA . GLY A 1 87 ? 8.649 -10.471 -2.230 1.00 87.44 87 GLY A CA 1
ATOM 677 C C . GLY A 1 87 ? 7.160 -10.349 -1.899 1.00 87.44 87 GLY A C 1
ATOM 678 O O . GLY A 1 87 ? 6.812 -9.895 -0.810 1.00 87.44 87 GLY A O 1
ATOM 679 N N . SER A 1 88 ? 6.278 -10.802 -2.796 1.00 88.56 88 SER A N 1
ATOM 680 C CA . SER A 1 88 ? 4.827 -10.791 -2.569 1.00 88.56 88 SER A CA 1
ATOM 681 C C . SER A 1 88 ? 4.409 -11.709 -1.419 1.00 88.56 88 SER A C 1
ATOM 683 O O . SER A 1 88 ? 3.556 -11.319 -0.625 1.00 88.56 88 SER A O 1
ATOM 685 N N . ALA A 1 89 ? 5.054 -12.870 -1.262 1.00 91.50 89 ALA A N 1
ATOM 686 C CA . ALA A 1 89 ? 4.784 -13.790 -0.162 1.00 91.50 89 ALA A CA 1
ATOM 687 C C . ALA A 1 89 ? 5.178 -13.181 1.193 1.00 91.50 89 ALA A C 1
ATOM 689 O O . ALA A 1 89 ? 4.383 -13.191 2.131 1.00 91.50 89 ALA A O 1
ATOM 690 N N . ILE A 1 90 ? 6.369 -12.578 1.281 1.00 91.44 90 ILE A N 1
ATOM 691 C CA . ILE A 1 90 ? 6.838 -11.907 2.505 1.00 91.44 90 ILE A CA 1
ATOM 692 C C . ILE A 1 90 ? 5.927 -10.722 2.854 1.00 91.44 90 ILE A C 1
ATOM 694 O O . ILE A 1 90 ? 5.525 -10.564 4.008 1.00 91.44 90 ILE A O 1
ATOM 698 N N . LEU A 1 91 ? 5.557 -9.910 1.857 1.00 90.94 91 LEU A N 1
ATOM 699 C CA . LEU A 1 91 ? 4.648 -8.783 2.056 1.00 90.94 91 LEU A CA 1
ATOM 700 C C . LEU A 1 91 ? 3.253 -9.248 2.502 1.00 90.94 91 LEU A C 1
ATOM 702 O O . LEU A 1 91 ? 2.670 -8.627 3.390 1.00 90.94 91 LEU A O 1
ATOM 706 N N . ALA A 1 92 ? 2.731 -10.337 1.929 1.00 90.50 92 ALA A N 1
ATOM 707 C CA . ALA A 1 92 ? 1.440 -10.912 2.302 1.00 90.50 92 ALA A CA 1
ATOM 708 C C . ALA A 1 92 ? 1.440 -11.434 3.745 1.00 90.50 92 ALA A C 1
ATOM 710 O O . ALA A 1 92 ? 0.496 -11.160 4.486 1.00 90.50 92 ALA A O 1
ATOM 711 N N . LEU A 1 93 ? 2.511 -12.111 4.175 1.00 92.50 93 LEU A N 1
ATOM 712 C CA . LEU A 1 93 ? 2.666 -12.559 5.562 1.00 92.50 93 LEU A CA 1
ATOM 713 C C . LEU A 1 93 ? 2.713 -11.371 6.534 1.00 92.50 93 LEU A C 1
ATOM 715 O O . LEU A 1 93 ? 1.981 -11.352 7.524 1.00 92.50 93 LEU A O 1
ATOM 719 N N . GLY A 1 94 ? 3.508 -10.342 6.223 1.00 89.94 94 GLY A N 1
ATOM 720 C CA . GLY A 1 94 ? 3.592 -9.134 7.049 1.00 89.94 94 GLY A CA 1
ATOM 721 C C . GLY A 1 94 ? 2.258 -8.385 7.143 1.00 89.94 94 GLY A C 1
ATOM 722 O O . GLY A 1 94 ? 1.833 -7.999 8.235 1.00 89.94 94 GLY A O 1
ATOM 723 N N . PHE A 1 95 ? 1.559 -8.232 6.016 1.00 90.50 95 PHE A N 1
ATOM 724 C CA . PHE A 1 95 ? 0.220 -7.645 5.982 1.00 90.50 95 PHE A CA 1
ATOM 725 C C . PHE A 1 95 ? -0.786 -8.473 6.791 1.00 90.50 95 PHE A C 1
ATOM 727 O O . PHE A 1 95 ? -1.559 -7.896 7.553 1.00 90.50 95 PHE A O 1
ATOM 734 N N . GLY A 1 96 ? -0.733 -9.803 6.688 1.00 89.25 96 GLY A N 1
ATOM 735 C CA . GLY A 1 96 ? -1.590 -10.720 7.439 1.00 89.25 96 GLY A CA 1
ATOM 736 C C . GLY A 1 96 ? -1.437 -10.597 8.955 1.00 89.25 96 GLY A C 1
ATOM 737 O O . GLY A 1 96 ? -2.430 -10.612 9.679 1.00 89.25 96 GLY A O 1
ATOM 738 N N . MET A 1 97 ? -0.204 -10.417 9.438 1.00 88.50 97 MET A N 1
ATOM 739 C CA . MET A 1 97 ? 0.080 -10.289 10.872 1.00 88.50 97 MET A CA 1
ATOM 740 C C . MET A 1 97 ? -0.272 -8.905 11.431 1.00 88.50 97 MET A C 1
ATOM 742 O O . MET A 1 97 ? -0.770 -8.790 12.549 1.00 88.50 97 MET A O 1
ATOM 746 N N . ILE A 1 98 ? 0.022 -7.843 10.678 1.00 88.19 98 ILE A N 1
ATOM 747 C CA . ILE A 1 98 ? -0.021 -6.460 11.180 1.00 88.19 98 ILE A CA 1
ATOM 748 C C . ILE A 1 98 ? -1.329 -5.748 10.806 1.00 88.19 98 ILE A C 1
ATOM 750 O O . ILE A 1 98 ? -1.748 -4.820 11.507 1.00 88.19 98 ILE A O 1
ATOM 754 N N . GLY A 1 99 ? -1.964 -6.147 9.703 1.00 86.25 99 GLY A N 1
ATOM 755 C CA . GLY A 1 99 ? -3.178 -5.521 9.182 1.00 86.25 99 GLY A CA 1
ATOM 756 C C . GLY A 1 99 ? -2.959 -4.112 8.623 1.00 86.25 99 GLY A C 1
ATOM 757 O O . GLY A 1 99 ? -3.881 -3.305 8.643 1.00 86.25 99 GLY A O 1
ATOM 758 N N . LEU A 1 100 ? -1.744 -3.780 8.169 1.00 87.81 100 LEU A N 1
ATOM 759 C CA . LEU A 1 100 ? -1.431 -2.546 7.435 1.00 87.81 100 LEU A CA 1
ATOM 760 C C . LEU A 1 100 ? -0.458 -2.844 6.300 1.00 87.81 100 LEU A C 1
ATOM 762 O O . LEU A 1 100 ? 0.538 -3.536 6.500 1.00 87.81 100 LEU A O 1
ATOM 766 N N . CYS A 1 101 ? -0.727 -2.280 5.128 1.00 87.38 101 CYS A N 1
ATOM 767 C CA . CYS A 1 101 ? 0.199 -2.263 4.004 1.00 87.38 101 CYS A CA 1
ATOM 768 C C . CYS A 1 101 ? 0.946 -0.909 3.976 1.00 87.38 101 CYS A C 1
ATOM 770 O O . CYS A 1 101 ? 0.547 0.022 4.684 1.00 87.38 101 CYS A O 1
ATOM 772 N N . PRO A 1 102 ? 2.031 -0.748 3.197 1.00 85.25 102 PRO A N 1
ATOM 773 C CA . PRO A 1 102 ? 2.843 0.471 3.247 1.00 85.25 102 PRO A CA 1
ATOM 774 C C . PRO A 1 102 ? 2.050 1.742 2.897 1.00 85.25 102 PRO A C 1
ATOM 776 O O . PRO A 1 102 ? 2.246 2.773 3.531 1.00 85.25 102 PRO A O 1
ATOM 779 N N . GLY A 1 103 ? 1.097 1.668 1.960 1.00 85.88 103 GLY A N 1
ATOM 780 C CA . GLY A 1 103 ? 0.250 2.812 1.595 1.00 85.88 103 GLY A CA 1
ATOM 781 C C . GLY A 1 103 ? -0.767 3.182 2.680 1.00 85.88 103 GLY A C 1
ATOM 782 O O . GLY A 1 103 ? -0.886 4.349 3.056 1.00 85.88 103 GLY A O 1
ATOM 783 N N . THR A 1 104 ? -1.460 2.190 3.250 1.00 88.69 104 THR A N 1
ATOM 784 C CA . THR A 1 104 ? -2.416 2.434 4.342 1.00 88.69 104 THR A CA 1
ATOM 785 C C . THR A 1 104 ? -1.714 2.835 5.633 1.00 88.69 104 THR A C 1
ATOM 787 O O . THR A 1 104 ? -2.306 3.548 6.432 1.00 88.69 104 THR A O 1
ATOM 790 N N . ALA A 1 105 ? -0.463 2.418 5.856 1.00 90.31 105 ALA A N 1
ATOM 791 C CA . ALA A 1 105 ? 0.319 2.827 7.022 1.00 90.31 105 ALA A CA 1
ATOM 792 C C . ALA A 1 105 ? 0.573 4.341 7.027 1.00 90.31 105 ALA A C 1
ATOM 794 O O . ALA A 1 105 ? 0.365 4.984 8.057 1.00 90.31 105 ALA A O 1
ATOM 795 N N . VAL A 1 106 ? 0.934 4.916 5.875 1.00 91.06 106 VAL A N 1
ATOM 796 C CA . VAL A 1 106 ? 1.119 6.369 5.721 1.00 91.06 106 VAL A CA 1
ATOM 797 C C . VAL A 1 106 ? -0.209 7.113 5.891 1.00 91.06 106 VAL A C 1
ATOM 799 O O . VAL A 1 106 ? -0.273 8.081 6.647 1.00 91.06 106 VAL A O 1
ATOM 802 N N . ALA A 1 107 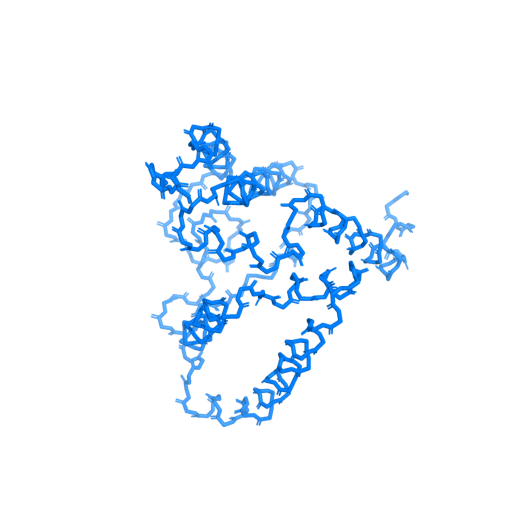? -1.296 6.626 5.282 1.00 89.75 107 ALA A N 1
ATOM 803 C CA . ALA A 1 107 ? -2.625 7.221 5.467 1.00 89.75 107 ALA A CA 1
ATOM 804 C C . ALA A 1 107 ? -3.115 7.127 6.930 1.00 89.75 107 ALA A C 1
ATOM 806 O O . ALA A 1 107 ? -3.699 8.067 7.460 1.00 89.75 107 ALA A O 1
ATOM 807 N N . SER A 1 108 ? -2.835 6.011 7.610 1.00 88.50 108 SER A N 1
ATOM 808 C CA . SER A 1 108 ? -3.155 5.784 9.025 1.00 88.50 108 SER A CA 1
ATOM 809 C C . SER A 1 108 ? -2.372 6.728 9.942 1.00 88.50 108 SER A C 1
ATOM 811 O O . SER A 1 108 ? -2.931 7.259 10.901 1.00 88.50 108 SER A O 1
ATOM 813 N N . PHE A 1 109 ? -1.101 6.998 9.620 1.00 90.94 109 PHE A N 1
ATOM 814 C CA . PHE A 1 109 ? -0.305 8.005 10.323 1.00 90.94 109 PHE A CA 1
ATOM 815 C C . PHE A 1 109 ? -0.934 9.398 10.210 1.00 90.94 109 PHE A C 1
ATOM 817 O O . PHE A 1 109 ? -1.147 10.051 11.229 1.00 90.94 109 PHE A O 1
ATOM 824 N N . GLY A 1 110 ? -1.317 9.809 8.995 1.00 86.44 110 GLY A N 1
ATOM 825 C CA . GLY A 1 110 ? -2.009 11.081 8.758 1.00 86.44 110 GLY A CA 1
ATOM 826 C C . GLY A 1 110 ? -3.379 11.181 9.440 1.00 86.44 110 GLY A C 1
ATOM 827 O O . GLY A 1 110 ? -3.791 12.267 9.828 1.00 86.44 110 GLY A O 1
ATOM 828 N N . ALA A 1 111 ? -4.057 10.051 9.653 1.00 86.06 111 ALA A N 1
ATOM 829 C CA . ALA A 1 111 ? -5.328 9.968 10.375 1.00 86.06 111 ALA A CA 1
ATOM 830 C C . ALA A 1 111 ? -5.193 10.005 11.915 1.00 86.06 111 ALA A C 1
ATOM 832 O O . ALA A 1 111 ? -6.196 9.873 12.612 1.00 86.06 111 ALA A O 1
ATOM 833 N N . GLY A 1 112 ? -3.978 10.154 12.458 1.00 85.44 112 GLY A N 1
ATOM 834 C CA . GLY A 1 112 ? -3.727 10.272 13.902 1.00 85.44 112 GLY A CA 1
ATOM 835 C C . GLY A 1 112 ? -3.324 8.972 14.609 1.00 85.44 112 GLY A C 1
ATOM 836 O O . GLY A 1 112 ? -3.084 8.974 15.818 1.00 85.44 112 GLY A O 1
ATOM 837 N N . TYR A 1 113 ? -3.187 7.850 13.894 1.00 84.50 113 TYR A N 1
ATOM 838 C CA . TYR A 1 113 ? -2.759 6.583 14.493 1.00 84.50 113 TYR A CA 1
ATOM 839 C C . TYR A 1 113 ? -1.233 6.500 14.586 1.00 84.50 113 TYR A C 1
ATOM 841 O O . TYR A 1 113 ? -0.586 5.848 13.772 1.00 84.50 113 TYR A O 1
ATOM 849 N N . LEU A 1 114 ? -0.643 7.084 15.630 1.00 83.88 114 LEU A N 1
ATOM 850 C CA . LEU A 1 114 ? 0.820 7.155 15.799 1.00 83.88 114 LEU A CA 1
ATOM 851 C C . LEU A 1 114 ? 1.540 5.796 15.736 1.00 83.88 114 LEU A C 1
ATOM 853 O O . LEU A 1 114 ? 2.673 5.717 15.275 1.00 83.88 114 LEU A O 1
ATOM 857 N N . LYS A 1 115 ? 0.880 4.695 16.122 1.00 84.31 115 LYS A N 1
ATOM 858 C CA . LYS A 1 115 ? 1.462 3.339 16.064 1.00 84.31 115 LYS A CA 1
ATOM 859 C C . LYS A 1 115 ? 1.772 2.860 14.637 1.00 84.31 115 LYS A C 1
ATOM 861 O O . LYS A 1 115 ? 2.466 1.856 14.473 1.00 84.31 115 LYS A O 1
ATOM 866 N N . SER A 1 116 ? 1.247 3.502 13.591 1.00 85.88 116 SER A N 1
ATOM 867 C CA . SER A 1 116 ? 1.596 3.180 12.198 1.00 85.88 116 SER A CA 1
ATOM 868 C C . SER A 1 116 ? 3.037 3.560 11.843 1.00 85.88 116 SER A C 1
ATOM 870 O O . SER A 1 116 ? 3.595 2.952 10.929 1.00 85.88 116 SER A O 1
ATOM 872 N N . ILE A 1 117 ? 3.681 4.452 12.608 1.00 89.50 117 ILE A N 1
ATOM 873 C CA . ILE A 1 117 ? 5.062 4.881 12.352 1.00 89.50 117 ILE A CA 1
ATOM 874 C C . ILE A 1 117 ? 6.053 3.713 12.366 1.00 89.50 117 ILE A C 1
ATOM 876 O O . ILE A 1 117 ? 6.950 3.659 11.535 1.00 89.50 117 ILE A O 1
ATOM 880 N N . TYR A 1 118 ? 5.844 2.719 13.236 1.00 89.81 118 TYR A N 1
ATOM 881 C CA . TYR A 1 118 ? 6.691 1.525 13.299 1.00 89.81 118 TYR A CA 1
ATOM 882 C C . TYR A 1 118 ? 6.611 0.687 12.019 1.00 89.81 118 TYR A C 1
ATOM 884 O O . TYR A 1 118 ? 7.603 0.094 11.606 1.00 89.81 118 TYR A O 1
ATOM 892 N N . VAL A 1 119 ? 5.446 0.663 11.363 1.00 90.19 119 VAL A N 1
ATOM 893 C CA . VAL A 1 119 ? 5.255 -0.043 10.087 1.00 90.19 119 VAL A CA 1
ATOM 894 C C . VAL A 1 119 ? 5.932 0.723 8.955 1.00 90.19 119 VAL A C 1
ATOM 896 O O . VAL A 1 119 ? 6.569 0.112 8.102 1.00 90.19 119 VAL A O 1
ATOM 899 N N . ILE A 1 120 ? 5.848 2.056 8.975 1.00 92.31 120 ILE A N 1
ATOM 900 C CA . ILE A 1 120 ? 6.526 2.922 8.002 1.00 92.31 120 ILE A CA 1
ATOM 901 C C . ILE A 1 120 ? 8.046 2.765 8.127 1.00 92.31 120 ILE A C 1
ATOM 903 O O . ILE A 1 120 ? 8.716 2.500 7.132 1.00 92.31 120 ILE A O 1
ATOM 907 N N . LEU A 1 121 ? 8.583 2.862 9.346 1.00 92.75 121 LEU A N 1
ATOM 908 C CA . LEU A 1 121 ? 10.012 2.698 9.614 1.00 92.75 121 LEU A CA 1
ATOM 909 C C . LEU A 1 121 ? 10.491 1.286 9.274 1.00 92.75 121 LEU A C 1
ATOM 911 O O . LEU A 1 121 ? 11.506 1.140 8.600 1.00 92.75 121 LEU A O 1
ATOM 915 N N . GLY A 1 122 ? 9.746 0.252 9.670 1.00 91.12 122 GLY A N 1
ATOM 916 C CA . GLY A 1 122 ? 10.073 -1.133 9.327 1.00 91.12 122 GLY A CA 1
ATOM 917 C C . GLY A 1 122 ? 10.077 -1.376 7.817 1.00 91.12 122 GLY A C 1
ATOM 918 O O . GLY A 1 122 ? 10.999 -2.001 7.298 1.00 91.12 122 GLY A O 1
ATOM 919 N N . GLY A 1 123 ? 9.097 -0.825 7.094 1.00 90.69 123 GLY A N 1
ATOM 920 C CA . GLY A 1 123 ? 9.045 -0.884 5.633 1.00 90.69 123 GLY A CA 1
ATOM 921 C C . GLY A 1 123 ? 10.204 -0.138 4.965 1.00 90.69 123 GLY A C 1
ATOM 922 O O . GLY A 1 123 ? 10.785 -0.648 4.008 1.00 90.69 123 GLY A O 1
ATOM 923 N N . LEU A 1 124 ? 10.584 1.029 5.494 1.00 92.81 124 LEU A N 1
ATOM 924 C CA . LEU A 1 124 ? 11.695 1.828 4.973 1.00 92.81 124 LEU A CA 1
ATOM 925 C C . LEU A 1 124 ? 13.047 1.140 5.200 1.00 92.81 124 LEU A C 1
ATOM 927 O O . LEU A 1 124 ? 13.851 1.047 4.275 1.00 92.81 124 LEU A O 1
ATOM 931 N N . ILE A 1 125 ? 13.268 0.595 6.399 1.00 93.56 125 ILE A N 1
ATOM 932 C CA . ILE A 1 125 ? 14.459 -0.203 6.722 1.00 93.56 125 ILE A CA 1
ATOM 933 C C . ILE A 1 125 ? 14.503 -1.459 5.844 1.00 93.56 125 ILE A C 1
ATOM 935 O O . ILE A 1 125 ? 15.549 -1.774 5.282 1.00 93.56 125 ILE A O 1
ATOM 939 N N . GLY A 1 126 ? 13.371 -2.146 5.661 1.00 89.56 126 GLY A N 1
ATOM 940 C CA . GLY A 1 126 ? 13.273 -3.304 4.771 1.00 89.56 126 GLY A CA 1
ATOM 941 C C . GLY A 1 126 ? 13.620 -2.967 3.316 1.00 89.56 126 GLY A C 1
ATOM 942 O O . GLY A 1 126 ? 14.381 -3.696 2.683 1.00 89.56 126 GLY A O 1
ATOM 943 N N . ALA A 1 127 ? 13.131 -1.837 2.795 1.00 90.50 127 ALA A N 1
ATOM 944 C CA . ALA A 1 127 ? 13.462 -1.359 1.450 1.00 90.50 127 ALA A CA 1
ATOM 945 C C . ALA A 1 127 ? 14.945 -0.969 1.309 1.00 90.50 127 ALA A C 1
ATOM 947 O O . ALA A 1 127 ? 15.571 -1.244 0.280 1.00 90.50 127 ALA A O 1
ATOM 948 N N . PHE A 1 128 ? 15.526 -0.370 2.350 1.00 92.25 128 PHE A N 1
ATOM 949 C CA . PHE A 1 128 ? 16.944 -0.021 2.389 1.00 92.25 128 PHE A CA 1
ATOM 950 C C . PHE A 1 128 ? 17.838 -1.269 2.396 1.00 92.25 128 PHE A C 1
ATOM 952 O O . PHE A 1 128 ? 18.740 -1.392 1.566 1.00 92.25 128 PHE A O 1
ATOM 959 N N . LEU A 1 129 ? 17.528 -2.245 3.256 1.00 91.75 129 LEU A N 1
ATOM 960 C CA . LEU A 1 129 ? 18.213 -3.540 3.295 1.00 91.75 129 LEU A CA 1
ATOM 961 C C . LEU A 1 129 ? 18.072 -4.295 1.972 1.00 91.75 129 LEU A C 1
ATOM 963 O O . LEU A 1 129 ? 19.051 -4.855 1.483 1.00 91.75 129 LEU A O 1
ATOM 967 N N . PHE A 1 130 ? 16.889 -4.271 1.355 1.00 86.75 130 PHE A N 1
ATOM 968 C CA . PHE A 1 130 ? 16.685 -4.864 0.036 1.00 86.75 130 PHE A CA 1
ATOM 969 C C . PHE A 1 130 ? 17.570 -4.207 -1.027 1.00 86.75 130 PHE A C 1
ATOM 971 O O . PHE A 1 130 ? 18.155 -4.910 -1.844 1.00 86.75 130 PHE A O 1
ATOM 978 N N . THR A 1 131 ? 17.717 -2.881 -0.999 1.00 88.44 131 THR A N 1
ATOM 979 C CA . THR A 1 131 ? 18.572 -2.148 -1.947 1.00 88.44 131 THR A CA 1
ATOM 980 C C . THR A 1 131 ? 20.049 -2.518 -1.784 1.00 88.44 131 THR A C 1
ATOM 982 O O . THR A 1 131 ? 20.742 -2.717 -2.778 1.00 88.44 131 THR A O 1
ATOM 985 N N . LEU A 1 132 ? 20.521 -2.684 -0.545 1.00 89.38 132 LEU A N 1
ATOM 986 C CA . LEU A 1 132 ? 21.884 -3.146 -0.248 1.00 89.38 132 LEU A CA 1
ATOM 987 C C . LEU A 1 132 ? 22.114 -4.612 -0.635 1.00 89.38 132 LEU A C 1
ATOM 989 O O . LEU A 1 132 ? 23.184 -4.964 -1.126 1.00 89.38 132 LEU A O 1
ATOM 993 N N . ALA A 1 133 ? 21.112 -5.467 -0.426 1.00 85.62 133 ALA A N 1
ATOM 994 C CA . ALA A 1 133 ? 21.171 -6.882 -0.779 1.00 85.62 133 ALA A CA 1
ATOM 995 C C . ALA A 1 133 ? 20.958 -7.126 -2.281 1.00 85.62 133 ALA A C 1
ATOM 997 O O . ALA A 1 133 ? 21.346 -8.176 -2.786 1.00 85.62 133 ALA A O 1
ATOM 998 N N . TYR A 1 134 ? 20.377 -6.167 -3.007 1.00 81.56 134 TYR A N 1
ATOM 999 C CA . TYR A 1 134 ? 20.082 -6.244 -4.438 1.00 81.56 134 TYR A CA 1
ATOM 1000 C C . TYR A 1 134 ? 21.254 -6.725 -5.315 1.00 81.56 134 TYR A C 1
ATOM 1002 O O . TYR A 1 134 ? 21.027 -7.636 -6.109 1.00 81.56 134 TYR A O 1
ATOM 1010 N N . PRO A 1 135 ? 22.495 -6.201 -5.203 1.00 77.19 135 PRO A N 1
ATOM 1011 C CA . PRO A 1 135 ? 23.626 -6.680 -6.004 1.00 77.19 135 PRO A CA 1
ATOM 1012 C C . PRO A 1 135 ? 23.932 -8.166 -5.783 1.00 77.19 135 PRO A C 1
ATOM 1014 O O . PRO A 1 135 ? 24.213 -8.880 -6.745 1.00 77.19 135 PRO A O 1
ATOM 1017 N N . VAL A 1 136 ? 23.812 -8.646 -4.542 1.00 76.31 136 VAL A N 1
ATOM 1018 C CA . VAL A 1 136 ? 23.975 -10.067 -4.205 1.00 76.31 136 VAL A CA 1
ATOM 1019 C C . VAL A 1 136 ? 22.792 -10.866 -4.744 1.00 76.31 136 VAL A C 1
ATOM 1021 O O . VAL A 1 136 ? 22.980 -11.869 -5.413 1.00 76.31 136 VAL A O 1
ATOM 1024 N N . LEU A 1 137 ? 21.563 -10.388 -4.549 1.00 72.06 137 LEU A N 1
ATOM 1025 C CA . LEU A 1 137 ? 20.345 -11.025 -5.060 1.00 72.06 137 LEU A CA 1
ATOM 1026 C C . LEU A 1 137 ? 20.328 -11.153 -6.594 1.00 72.06 137 LEU A C 1
ATOM 1028 O O . LEU A 1 137 ? 19.772 -12.104 -7.150 1.00 72.06 137 LEU A O 1
ATOM 1032 N N . ASN A 1 138 ? 20.965 -10.205 -7.277 1.00 69.94 138 ASN A N 1
ATOM 1033 C CA . ASN A 1 138 ? 21.138 -10.218 -8.720 1.00 69.94 138 ASN A CA 1
ATOM 1034 C C . ASN A 1 138 ? 22.196 -11.234 -9.174 1.00 69.94 138 ASN A C 1
ATOM 1036 O O . ASN A 1 138 ? 21.998 -11.884 -10.200 1.00 69.94 138 ASN A O 1
ATOM 1040 N N . SER A 1 139 ? 23.271 -11.439 -8.403 1.00 67.19 139 SER A N 1
ATOM 1041 C CA . SER A 1 139 ? 24.321 -12.410 -8.744 1.00 67.19 139 SER A CA 1
ATOM 1042 C C . SER A 1 139 ? 23.894 -13.871 -8.545 1.00 67.19 139 SER A C 1
ATOM 1044 O O . SER A 1 139 ? 24.308 -14.727 -9.322 1.00 67.19 139 SER A O 1
ATOM 1046 N N . ILE A 1 140 ? 22.985 -14.157 -7.604 1.00 66.94 140 ILE A N 1
ATOM 1047 C CA . ILE A 1 140 ? 22.339 -15.483 -7.446 1.00 66.94 140 ILE A CA 1
ATOM 1048 C C . ILE A 1 140 ? 21.318 -15.804 -8.552 1.00 66.94 140 ILE A C 1
ATOM 1050 O O . ILE A 1 140 ? 20.752 -16.895 -8.579 1.00 66.94 140 ILE A O 1
ATOM 1054 N N . GLY A 1 141 ? 21.062 -14.874 -9.479 1.00 64.06 141 GLY A N 1
ATOM 1055 C CA . GLY A 1 141 ? 20.131 -15.092 -10.586 1.00 64.06 141 GLY A CA 1
ATOM 1056 C C . GLY A 1 141 ? 18.658 -15.089 -10.169 1.00 64.06 141 GLY A C 1
ATOM 1057 O O . GLY A 1 141 ? 17.820 -15.580 -10.921 1.00 64.06 141 GLY A O 1
ATOM 1058 N N . LEU A 1 142 ? 18.308 -14.505 -9.015 1.00 63.69 142 LEU A N 1
ATOM 1059 C CA . LEU A 1 142 ? 16.925 -14.434 -8.511 1.00 63.69 142 LEU A CA 1
ATOM 1060 C C . LEU A 1 142 ? 16.004 -13.551 -9.385 1.00 63.69 142 LEU A C 1
ATOM 1062 O O . LEU A 1 142 ? 14.776 -13.613 -9.297 1.00 63.69 142 LEU A O 1
ATOM 1066 N N . PHE A 1 143 ? 16.604 -12.742 -10.260 1.00 61.53 143 PHE A N 1
ATOM 1067 C CA . PHE A 1 143 ? 15.916 -11.966 -11.292 1.00 61.53 143 PHE A CA 1
ATOM 1068 C C . PHE A 1 143 ? 15.948 -12.629 -12.676 1.00 61.53 143 PHE A C 1
ATOM 1070 O O . PHE A 1 143 ? 15.554 -11.993 -13.654 1.00 61.53 143 PHE A O 1
ATOM 1077 N N . LYS A 1 144 ? 16.374 -13.898 -12.796 1.00 57.53 144 LYS A N 1
ATOM 1078 C CA . LYS A 1 144 ? 16.167 -14.652 -14.040 1.00 57.53 144 LYS A CA 1
ATOM 1079 C C . LYS A 1 144 ? 14.664 -14.782 -14.293 1.00 57.53 144 LYS A C 1
ATOM 1081 O O . LYS A 1 144 ? 13.919 -15.295 -13.460 1.00 57.53 144 LYS A O 1
ATOM 1086 N N . ASN A 1 145 ? 14.238 -14.285 -15.452 1.00 55.12 145 ASN A N 1
ATOM 1087 C CA . ASN A 1 145 ? 12.862 -14.361 -15.932 1.00 55.12 145 ASN A CA 1
ATOM 1088 C C . ASN A 1 145 ? 12.458 -15.835 -16.047 1.00 55.12 145 ASN A C 1
ATOM 1090 O O . ASN A 1 145 ? 13.076 -16.578 -16.806 1.00 55.12 145 ASN A O 1
ATOM 1094 N N . VAL A 1 146 ? 11.437 -16.258 -15.307 1.00 55.56 146 VAL A N 1
ATOM 1095 C CA . VAL A 1 146 ? 10.987 -17.663 -15.314 1.00 55.56 146 VAL A CA 1
ATOM 1096 C C . VAL A 1 146 ? 9.661 -17.857 -16.029 1.00 55.56 146 VAL A C 1
ATOM 1098 O O . VAL A 1 146 ? 9.310 -18.974 -16.389 1.00 55.56 146 VAL A O 1
ATOM 1101 N N . ILE A 1 147 ? 8.974 -16.766 -16.367 1.00 49.97 147 ILE A N 1
ATOM 1102 C CA . ILE A 1 147 ? 7.779 -16.815 -17.204 1.00 49.97 147 ILE A CA 1
ATOM 1103 C C . ILE A 1 147 ? 7.853 -15.641 -18.187 1.00 49.97 147 ILE A C 1
ATOM 1105 O O . ILE A 1 147 ? 7.512 -14.515 -17.849 1.00 49.97 147 ILE A O 1
ATOM 1109 N N . GLY A 1 148 ? 8.388 -15.890 -19.386 1.00 48.03 148 GLY A N 1
ATOM 1110 C CA . GLY A 1 148 ? 8.148 -15.085 -20.596 1.00 48.03 148 GLY A CA 1
ATOM 1111 C C . GLY A 1 148 ? 8.600 -13.613 -20.638 1.00 48.03 148 GLY A C 1
ATOM 1112 O O . GLY A 1 148 ? 8.366 -12.951 -21.647 1.00 48.03 148 GLY A O 1
ATOM 1113 N N . GLY A 1 149 ? 9.257 -13.074 -19.608 1.00 56.56 149 GLY A N 1
ATOM 1114 C CA . GLY A 1 149 ? 9.680 -11.668 -19.582 1.00 56.56 149 GLY A CA 1
ATOM 1115 C C . GLY A 1 149 ? 8.520 -10.708 -19.279 1.00 56.56 149 GLY A C 1
ATOM 1116 O O . GLY A 1 149 ? 7.792 -10.888 -18.306 1.00 56.56 149 GLY A O 1
ATOM 1117 N N . LYS A 1 150 ? 8.354 -9.638 -20.068 1.00 47.47 150 LYS A N 1
ATOM 1118 C CA . LYS A 1 150 ? 7.289 -8.628 -19.890 1.00 47.47 150 LYS A CA 1
ATOM 1119 C C . LYS A 1 150 ? 5.957 -9.105 -20.496 1.00 47.47 150 LYS A C 1
ATOM 1121 O O . LYS A 1 150 ? 5.437 -8.493 -21.422 1.00 47.47 150 LYS A O 1
ATOM 1126 N N . THR A 1 151 ? 5.426 -10.224 -20.021 1.00 47.75 151 THR A N 1
ATOM 1127 C CA . THR A 1 151 ? 4.134 -10.763 -20.477 1.00 47.75 151 THR A CA 1
ATOM 1128 C C . THR A 1 151 ? 2.979 -10.059 -19.772 1.00 47.75 151 THR A C 1
ATOM 1130 O O . THR A 1 151 ? 2.909 -10.045 -18.543 1.00 47.75 151 THR A O 1
ATOM 1133 N N . THR A 1 152 ? 2.068 -9.475 -20.549 1.00 46.59 152 THR A N 1
ATOM 1134 C CA . THR A 1 152 ? 0.807 -8.885 -20.074 1.00 46.59 152 THR A CA 1
ATOM 1135 C C . THR A 1 152 ? -0.354 -9.824 -20.398 1.00 46.59 152 THR A C 1
ATOM 1137 O O . THR A 1 152 ? -0.360 -10.485 -21.433 1.00 46.59 152 THR A O 1
ATOM 1140 N N . LEU A 1 153 ? -1.339 -9.903 -19.497 1.00 47.06 153 LEU A N 1
ATOM 1141 C CA . LEU A 1 153 ? -2.482 -10.818 -19.622 1.00 47.06 153 LEU A CA 1
ATOM 1142 C C . LEU A 1 153 ? -3.470 -10.411 -20.741 1.00 47.06 153 LEU A C 1
ATOM 1144 O O . LEU A 1 153 ? -4.303 -11.221 -21.128 1.00 47.06 153 LEU A O 1
ATOM 1148 N N . LEU A 1 154 ? -3.385 -9.176 -21.259 1.00 48.19 154 LEU A N 1
ATOM 1149 C CA . LEU A 1 154 ? -4.271 -8.626 -22.291 1.00 48.19 154 LEU A CA 1
ATOM 1150 C C . LEU A 1 154 ? -3.561 -7.562 -23.152 1.00 48.19 154 LEU A C 1
ATOM 1152 O O . LEU A 1 154 ? -2.643 -6.901 -22.663 1.00 48.19 154 LEU A O 1
ATOM 1156 N N . PHE A 1 155 ? -3.989 -7.398 -24.415 1.00 44.53 155 PHE A N 1
ATOM 1157 C CA . PHE A 1 155 ? -3.336 -6.525 -25.405 1.00 44.53 155 PHE A CA 1
ATOM 1158 C C . PHE A 1 155 ? -3.256 -5.084 -24.925 1.00 44.53 155 PHE A C 1
ATOM 1160 O O . PHE A 1 155 ? -4.284 -4.437 -24.733 1.00 44.53 155 PHE A O 1
ATOM 1167 N N . LEU A 1 156 ? -2.031 -4.562 -24.855 1.00 53.47 156 LEU A N 1
ATOM 1168 C CA . LEU A 1 156 ? -1.805 -3.127 -24.723 1.00 53.47 156 LEU A CA 1
ATOM 1169 C C . LEU A 1 156 ? -0.826 -2.554 -25.764 1.00 53.47 156 LEU A C 1
ATOM 1171 O O . LEU A 1 156 ? -0.935 -1.370 -26.042 1.00 53.47 156 LEU A O 1
ATOM 1175 N N . SER A 1 157 ? 0.092 -3.326 -26.374 1.00 41.53 157 SER A N 1
ATOM 1176 C CA . SER A 1 157 ? 0.968 -2.848 -27.471 1.00 41.53 157 SER A CA 1
ATOM 1177 C C . SER A 1 157 ? 1.845 -3.974 -28.057 1.00 41.53 157 SER A C 1
ATOM 1179 O O . SER A 1 157 ? 2.201 -4.890 -27.318 1.00 41.53 157 SER A O 1
ATOM 1181 N N . GLU A 1 158 ? 2.263 -3.870 -29.330 1.00 45.06 158 GLU A N 1
ATOM 1182 C CA . GLU A 1 158 ? 3.095 -4.822 -30.118 1.00 45.06 158 GLU A CA 1
ATOM 1183 C C . GLU A 1 158 ? 4.469 -5.194 -29.516 1.00 45.06 158 GLU A C 1
ATOM 1185 O O . GLU A 1 158 ? 5.179 -6.049 -30.040 1.00 45.06 158 GLU A O 1
ATOM 1190 N N . LYS A 1 159 ? 4.869 -4.584 -28.396 1.00 41.16 159 LYS A N 1
ATOM 1191 C CA . LYS A 1 159 ? 6.200 -4.751 -27.789 1.00 41.16 159 LYS A CA 1
ATOM 1192 C C . LYS A 1 159 ? 6.288 -5.855 -26.720 1.00 41.16 159 LYS A C 1
ATOM 1194 O O . LYS A 1 159 ? 7.329 -5.980 -26.071 1.00 41.16 159 LYS A O 1
ATOM 1199 N N . TYR A 1 160 ? 5.216 -6.623 -26.500 1.00 50.16 160 TYR A N 1
ATOM 1200 C CA . TYR A 1 160 ? 5.079 -7.557 -25.375 1.00 50.16 160 TYR A CA 1
ATOM 1201 C C . TYR A 1 160 ? 4.494 -8.905 -25.815 1.00 50.16 160 TYR A C 1
ATOM 1203 O O . TYR A 1 160 ? 3.515 -8.937 -26.543 1.00 50.16 160 TYR A O 1
ATOM 1211 N N . ASN A 1 161 ? 5.077 -10.024 -25.366 1.00 41.94 161 ASN A N 1
ATOM 1212 C CA . ASN A 1 161 ? 4.583 -11.364 -25.706 1.00 41.94 161 ASN A CA 1
ATOM 1213 C C . ASN A 1 161 ? 3.199 -11.611 -25.088 1.00 41.94 161 ASN A C 1
ATOM 1215 O O . ASN A 1 161 ? 2.999 -11.432 -23.882 1.00 41.94 161 ASN A O 1
ATOM 1219 N N . PHE A 1 162 ? 2.261 -12.027 -25.937 1.00 49.28 162 PHE A N 1
ATOM 1220 C CA . PHE A 1 162 ? 0.838 -12.134 -25.633 1.00 49.28 162 PHE A CA 1
ATOM 1221 C C . PHE A 1 162 ? 0.443 -13.571 -25.285 1.00 49.28 162 PHE A C 1
ATOM 1223 O O . PHE A 1 162 ? 0.851 -14.508 -25.967 1.00 49.28 162 PHE A O 1
ATOM 1230 N N . LEU A 1 163 ? -0.412 -13.741 -24.271 1.00 48.09 163 LEU A N 1
ATOM 1231 C CA . LEU A 1 163 ? -1.091 -15.018 -23.995 1.00 48.09 163 LEU A CA 1
ATOM 1232 C C . LEU A 1 163 ? -2.548 -15.049 -24.499 1.00 48.09 163 LEU A C 1
ATOM 1234 O O . LEU A 1 163 ? -3.085 -16.131 -24.699 1.00 48.09 163 LEU A O 1
ATOM 1238 N N . PHE A 1 164 ? -3.172 -13.894 -24.776 1.00 42.38 164 PHE A N 1
ATOM 1239 C CA . PHE A 1 164 ? -4.529 -13.803 -25.338 1.00 42.38 164 PHE A CA 1
ATOM 1240 C C . PHE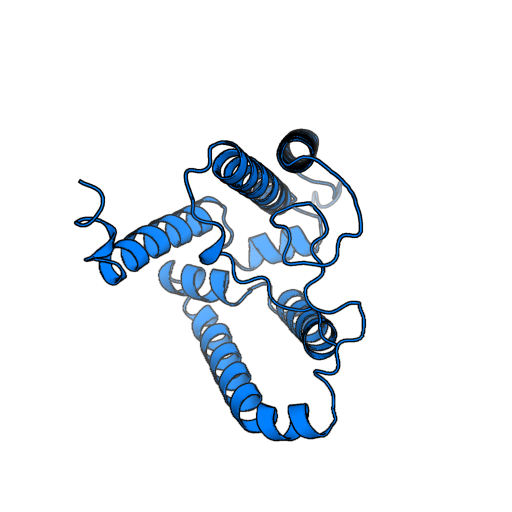 A 1 164 ? -4.621 -12.697 -26.397 1.00 42.38 164 PHE A C 1
ATOM 1242 O O . PHE A 1 164 ? -4.440 -11.532 -26.059 1.00 42.38 164 PHE A O 1
ATOM 1249 N N . HIS A 1 165 ? -4.944 -13.054 -27.651 1.00 47.81 165 HIS A N 1
ATOM 1250 C CA . HIS A 1 165 ? -5.352 -12.150 -28.745 1.00 47.81 165 HIS A CA 1
ATOM 1251 C C . HIS A 1 165 ? -6.699 -11.476 -28.440 1.00 47.81 165 HIS A C 1
ATOM 1253 O O . HIS A 1 165 ? -7.724 -11.844 -29.002 1.00 47.81 165 HIS A O 1
ATOM 1259 N N . GLY A 1 166 ? -6.732 -10.540 -27.492 1.00 47.62 166 GLY A N 1
ATOM 1260 C CA . GLY A 1 166 ? -7.962 -9.870 -27.065 1.00 47.62 166 GLY A CA 1
ATOM 1261 C C . GLY A 1 166 ? -7.908 -8.366 -27.292 1.00 47.62 166 GLY A C 1
ATOM 1262 O O . GLY A 1 166 ? -7.082 -7.700 -26.688 1.00 47.62 166 GLY A O 1
ATOM 1263 N N . THR A 1 167 ? -8.811 -7.831 -28.113 1.00 58.91 167 THR A N 1
ATOM 1264 C CA . THR A 1 167 ? -9.044 -6.396 -28.358 1.00 58.91 167 THR A CA 1
ATOM 1265 C C . THR A 1 167 ? -9.176 -5.612 -27.034 1.00 58.91 167 THR A C 1
ATOM 1267 O O . THR A 1 167 ? -9.775 -6.148 -26.098 1.00 58.91 167 THR A O 1
ATOM 1270 N N . PRO A 1 168 ? -8.715 -4.345 -26.921 1.00 63.53 168 PRO A N 1
ATOM 1271 C CA . PRO A 1 168 ? -8.790 -3.526 -25.692 1.00 63.53 168 PRO A CA 1
ATOM 1272 C C . PRO A 1 168 ? -10.176 -3.470 -25.015 1.00 63.53 168 PRO A C 1
ATOM 1274 O O . PRO A 1 168 ? -10.275 -3.271 -23.805 1.00 63.53 168 PRO A O 1
ATOM 1277 N N . TRP A 1 169 ? -11.248 -3.729 -25.766 1.00 66.38 169 TRP A N 1
ATOM 1278 C CA . TRP A 1 169 ? -12.619 -3.874 -25.270 1.00 66.38 169 TRP A CA 1
ATOM 1279 C C . TRP A 1 169 ? -12.833 -5.043 -24.294 1.00 66.38 169 TRP A C 1
ATOM 1281 O O . TRP A 1 169 ? -13.666 -4.920 -23.397 1.00 66.38 169 TRP A O 1
ATOM 1291 N N . ILE A 1 170 ? -12.069 -6.143 -24.391 1.00 70.44 170 ILE A N 1
ATOM 1292 C CA . ILE A 1 170 ? -12.138 -7.237 -23.403 1.00 70.44 170 ILE A CA 1
ATOM 1293 C C . ILE A 1 170 ? -11.729 -6.723 -22.016 1.00 70.44 170 ILE A C 1
ATOM 1295 O O . ILE A 1 170 ? -12.341 -7.103 -21.020 1.00 70.44 170 ILE A O 1
ATOM 1299 N N . GLY A 1 171 ? -10.734 -5.835 -21.933 1.00 70.38 171 GLY A N 1
ATOM 1300 C CA . GLY A 1 171 ? -10.282 -5.274 -20.658 1.00 70.38 171 GLY A CA 1
ATOM 1301 C C . GLY A 1 171 ? -11.350 -4.411 -19.984 1.00 70.38 171 GLY A C 1
ATOM 1302 O O . GLY A 1 171 ? -11.535 -4.491 -18.769 1.00 70.38 171 GLY A O 1
ATOM 1303 N N . VAL A 1 172 ? -12.115 -3.657 -20.780 1.00 73.88 172 VAL A N 1
ATOM 1304 C CA . VAL A 1 172 ? -13.280 -2.896 -20.301 1.00 73.88 172 VAL A CA 1
ATOM 1305 C C . VAL A 1 172 ? -14.386 -3.840 -19.827 1.00 73.88 172 VAL A C 1
ATOM 1307 O O . VAL A 1 172 ? -14.936 -3.645 -18.747 1.00 73.88 172 VAL A O 1
ATOM 1310 N N . PHE A 1 173 ? -14.676 -4.899 -20.585 1.00 80.44 173 PHE A N 1
ATOM 1311 C CA . PHE A 1 173 ? -15.701 -5.876 -20.213 1.00 80.44 173 PHE A CA 1
ATOM 1312 C C . PHE A 1 173 ? -15.360 -6.597 -18.900 1.00 80.44 173 PHE A C 1
ATOM 1314 O O . PHE A 1 173 ? -16.203 -6.691 -18.013 1.00 80.44 173 PHE A O 1
ATOM 1321 N N . ILE A 1 174 ? -14.107 -7.027 -18.726 1.00 80.94 174 ILE A N 1
ATOM 1322 C CA . ILE A 1 174 ? -13.619 -7.639 -17.479 1.00 80.94 174 ILE A CA 1
ATOM 1323 C C . ILE A 1 174 ? -13.737 -6.663 -16.302 1.00 80.94 174 ILE A C 1
ATOM 1325 O O . ILE A 1 174 ? -14.175 -7.057 -15.221 1.00 80.94 174 ILE A O 1
ATOM 1329 N N . GLY A 1 175 ? -13.385 -5.391 -16.506 1.00 79.69 175 GLY A N 1
ATOM 1330 C CA . GLY A 1 175 ? -13.539 -4.356 -15.485 1.00 79.69 175 GLY A CA 1
ATOM 1331 C C . GLY A 1 175 ? -14.999 -4.154 -15.062 1.00 79.69 175 GLY A C 1
ATOM 1332 O O . GLY A 1 175 ? -15.287 -4.107 -13.866 1.00 79.69 175 GLY A O 1
ATOM 1333 N N . ILE A 1 176 ? -15.932 -4.128 -16.019 1.00 81.69 176 ILE A N 1
ATOM 1334 C CA . ILE A 1 176 ? -17.378 -4.023 -15.759 1.00 81.69 176 ILE A CA 1
ATOM 1335 C C . ILE A 1 176 ? -17.901 -5.264 -15.026 1.00 81.69 176 ILE A C 1
ATOM 1337 O O . ILE A 1 176 ? -18.671 -5.137 -14.074 1.00 81.69 176 ILE A O 1
ATOM 1341 N N . VAL A 1 177 ? -17.455 -6.459 -15.417 1.00 84.69 177 VAL A N 1
ATOM 1342 C CA . VAL A 1 177 ? -17.810 -7.709 -14.730 1.00 84.69 177 VAL A CA 1
ATOM 1343 C C . VAL A 1 177 ? -17.302 -7.696 -13.286 1.00 84.69 177 VAL A C 1
ATOM 1345 O O . VAL A 1 177 ? -18.055 -8.039 -12.379 1.00 84.69 177 VAL A O 1
ATOM 1348 N N . LEU A 1 178 ? -16.075 -7.231 -13.033 1.00 83.19 178 LEU A N 1
ATOM 1349 C CA . LEU A 1 178 ? -15.535 -7.068 -11.676 1.00 83.19 178 LEU A CA 1
ATOM 1350 C C . LEU A 1 178 ? -16.347 -6.076 -10.832 1.00 83.19 178 LEU A C 1
ATOM 1352 O O . LEU A 1 178 ? -16.585 -6.325 -9.648 1.00 83.19 178 LEU A O 1
ATOM 1356 N N . ILE A 1 179 ? -16.816 -4.981 -11.433 1.00 86.00 179 ILE A N 1
ATOM 1357 C CA . ILE A 1 179 ? -17.716 -4.025 -10.772 1.00 86.00 179 ILE A CA 1
ATOM 1358 C C . ILE A 1 179 ? -19.056 -4.692 -10.427 1.00 86.00 179 ILE A C 1
ATOM 1360 O O . ILE A 1 179 ? -19.531 -4.563 -9.298 1.00 86.00 179 ILE A O 1
ATOM 1364 N N . ALA A 1 180 ? -19.642 -5.445 -11.361 1.00 84.50 180 ALA A N 1
ATOM 1365 C CA . ALA A 1 180 ? -20.893 -6.168 -11.139 1.00 84.50 180 ALA A CA 1
ATOM 1366 C C . ALA A 1 180 ? -20.755 -7.237 -10.040 1.00 84.50 180 ALA A C 1
ATOM 1368 O O . ALA A 1 180 ? -21.620 -7.352 -9.171 1.00 84.50 180 ALA A O 1
ATOM 1369 N N . ILE A 1 181 ? -19.632 -7.963 -10.021 1.00 81.94 181 ILE A N 1
ATOM 1370 C CA . ILE A 1 181 ? -19.303 -8.927 -8.965 1.00 81.94 181 ILE A CA 1
ATOM 1371 C C . ILE A 1 181 ? -19.171 -8.215 -7.619 1.00 81.94 181 ILE A C 1
ATOM 1373 O O . ILE A 1 181 ? -19.726 -8.690 -6.632 1.00 81.94 181 ILE A O 1
ATOM 1377 N N . SER A 1 182 ? -18.501 -7.059 -7.564 1.00 79.69 182 SER A N 1
ATOM 1378 C CA . SER A 1 182 ? -18.410 -6.279 -6.325 1.00 79.69 182 SER A CA 1
ATOM 1379 C C . SER A 1 182 ? -19.795 -5.921 -5.775 1.00 79.69 182 SER A C 1
ATOM 1381 O O . SER A 1 182 ? -20.046 -6.079 -4.579 1.00 79.69 182 SER A O 1
ATOM 1383 N N . LEU A 1 183 ? -20.737 -5.523 -6.634 1.00 78.44 183 LEU A N 1
ATOM 1384 C CA . LEU A 1 183 ? -22.107 -5.215 -6.215 1.00 78.44 183 LEU A CA 1
ATOM 1385 C C . LEU A 1 183 ? -22.837 -6.432 -5.631 1.00 78.44 183 LEU A C 1
ATOM 1387 O O . LEU A 1 183 ? -23.566 -6.269 -4.649 1.00 78.44 183 LEU A O 1
ATOM 1391 N N . ALA A 1 184 ? -22.580 -7.626 -6.171 1.00 81.25 184 ALA A N 1
ATOM 1392 C CA . ALA A 1 184 ? -23.161 -8.886 -5.711 1.00 81.25 184 ALA A CA 1
ATOM 1393 C C . ALA A 1 184 ? -22.572 -9.407 -4.383 1.00 81.25 184 ALA A C 1
ATOM 1395 O O . ALA A 1 184 ? -23.190 -10.258 -3.743 1.00 81.25 184 ALA A O 1
ATOM 1396 N N . ILE A 1 185 ? -21.409 -8.911 -3.936 1.00 76.75 185 ILE A N 1
ATOM 1397 C CA . ILE A 1 185 ? -20.787 -9.356 -2.680 1.00 76.75 185 ILE A CA 1
ATOM 1398 C C . ILE A 1 185 ? -21.599 -8.851 -1.464 1.00 76.75 185 ILE A C 1
ATOM 1400 O O . ILE A 1 185 ? -21.846 -7.637 -1.353 1.00 76.75 185 ILE A O 1
ATOM 1404 N N . PRO A 1 186 ? -21.991 -9.750 -0.533 1.00 72.50 186 PRO A N 1
ATOM 1405 C CA . PRO A 1 186 ? -22.662 -9.388 0.713 1.00 72.50 186 PRO A CA 1
ATOM 1406 C C . PRO A 1 186 ? -21.702 -8.690 1.688 1.00 72.50 186 PRO A C 1
ATOM 1408 O O . PRO A 1 186 ? -20.504 -8.958 1.709 1.00 72.50 186 PRO A O 1
ATOM 1411 N N . TYR A 1 187 ? -22.236 -7.803 2.532 1.00 68.50 187 TYR A N 1
ATOM 1412 C CA . TYR A 1 187 ? -21.444 -6.983 3.464 1.00 68.50 187 TYR A CA 1
ATOM 1413 C C . TYR A 1 187 ? -20.780 -7.780 4.603 1.00 68.50 187 TYR A C 1
ATOM 1415 O O . TYR A 1 187 ? -19.815 -7.313 5.201 1.00 68.50 187 TYR A O 1
ATOM 1423 N N . SER A 1 188 ? -21.246 -8.997 4.887 1.00 65.12 188 SER A N 1
ATOM 1424 C CA . SER A 1 188 ? -20.654 -9.886 5.887 1.00 65.12 188 SER A CA 1
ATOM 1425 C C . SER A 1 188 ? -20.920 -11.343 5.517 1.00 65.12 188 SER A C 1
ATOM 1427 O O . SER A 1 188 ? -22.025 -11.679 5.086 1.00 65.12 188 SER A O 1
ATOM 1429 N N . LEU A 1 189 ? -19.899 -12.193 5.666 1.00 66.38 189 LEU A N 1
ATOM 1430 C CA . LEU A 1 189 ? -20.000 -13.641 5.462 1.00 66.38 189 LEU A CA 1
ATOM 1431 C C . LEU A 1 189 ? -20.019 -14.408 6.794 1.00 66.38 189 LEU A C 1
ATOM 1433 O O . LEU A 1 189 ? -20.532 -15.524 6.846 1.00 66.38 189 LEU A O 1
ATOM 1437 N N . SER A 1 190 ? -19.513 -13.808 7.879 1.00 56.16 190 SER A N 1
ATOM 1438 C CA . SER A 1 190 ? -19.568 -14.409 9.213 1.00 56.16 190 SER A CA 1
ATOM 1439 C C . SER A 1 190 ? -20.947 -14.208 9.836 1.00 56.16 190 SER A C 1
ATOM 1441 O O . SER A 1 190 ? -21.307 -13.114 10.265 1.00 56.16 190 SER A O 1
ATOM 1443 N N . ARG A 1 191 ? -21.717 -15.294 9.916 1.00 58.16 191 ARG A N 1
ATOM 1444 C CA . ARG A 1 191 ? -23.026 -15.348 10.577 1.00 58.16 191 ARG A CA 1
ATOM 1445 C C . ARG A 1 191 ? -22.932 -15.564 12.094 1.00 58.16 191 ARG A C 1
ATOM 1447 O O . ARG A 1 191 ? -23.902 -16.033 12.677 1.00 58.16 191 ARG A O 1
ATOM 1454 N N . ASP A 1 192 ? -21.803 -15.239 12.724 1.00 52.69 192 ASP A N 1
ATOM 1455 C CA . ASP A 1 192 ? -21.631 -15.414 14.167 1.00 52.69 192 ASP A CA 1
ATOM 1456 C C . ASP A 1 192 ? -20.643 -14.393 14.755 1.00 52.69 192 ASP A C 1
ATOM 1458 O O . ASP A 1 192 ? -19.449 -14.421 14.459 1.00 52.69 192 ASP A O 1
ATOM 1462 N N . GLU A 1 193 ? -21.186 -13.412 15.481 1.00 48.44 193 GLU A N 1
ATOM 1463 C CA . GLU A 1 193 ? -20.934 -13.228 16.919 1.00 48.44 193 GLU A CA 1
ATOM 1464 C C . GLU A 1 193 ? -21.990 -12.236 17.453 1.00 48.44 193 GLU A C 1
ATOM 1466 O O . GLU A 1 193 ? -21.746 -11.049 17.664 1.00 48.44 193 GLU A O 1
ATOM 1471 N N . LYS A 1 194 ? -23.233 -12.719 17.610 1.00 44.44 194 LYS A N 1
ATOM 1472 C CA . LYS A 1 194 ? -24.121 -12.172 18.644 1.00 44.44 194 LYS A CA 1
ATOM 1473 C C . LYS A 1 194 ? -23.711 -12.845 19.952 1.00 44.44 194 LYS A C 1
ATOM 1475 O O . LYS A 1 194 ? -24.255 -13.902 20.270 1.00 44.44 194 LYS A O 1
ATOM 1480 N N . LYS A 1 195 ? -22.795 -12.239 20.700 1.00 35.97 195 LYS A N 1
ATOM 1481 C CA . LYS A 1 195 ? -22.799 -12.280 22.166 1.00 35.97 195 LYS A CA 1
ATOM 1482 C C . LYS A 1 195 ? -21.923 -11.183 22.742 1.00 35.97 195 LYS A C 1
ATOM 1484 O O . LYS A 1 195 ? -20.778 -11.049 22.278 1.00 35.97 195 LYS A O 1
#